Protein AF-A0A2G9NV08-F1 (afdb_monomer_lite)

Structure (mmCIF, N/CA/C/O backbone):
data_AF-A0A2G9NV08-F1
#
_entry.id   AF-A0A2G9NV08-F1
#
loop_
_atom_site.group_PDB
_atom_site.id
_atom_site.type_symbol
_atom_site.label_atom_id
_atom_site.label_alt_id
_atom_site.label_comp_id
_atom_site.label_asym_id
_atom_site.label_entity_id
_atom_site.label_seq_id
_atom_site.pdbx_PDB_ins_code
_atom_site.Cartn_x
_atom_site.Cartn_y
_atom_site.Cartn_z
_atom_site.occupancy
_atom_site.B_iso_or_equiv
_atom_site.auth_seq_id
_atom_site.auth_comp_id
_atom_site.auth_asym_id
_atom_site.auth_atom_id
_atom_site.pdbx_PDB_model_num
ATOM 1 N N . MET A 1 1 ? 30.154 33.995 -3.375 1.00 35.69 1 MET A N 1
ATOM 2 C CA . MET A 1 1 ? 28.828 33.356 -3.516 1.00 35.69 1 MET A CA 1
ATOM 3 C C . MET A 1 1 ? 28.816 32.625 -4.843 1.00 35.69 1 MET A C 1
ATOM 5 O O . MET A 1 1 ? 28.396 33.180 -5.850 1.00 35.69 1 MET A O 1
ATOM 9 N N . GLU A 1 2 ? 29.372 31.419 -4.863 1.00 29.20 2 GLU A N 1
ATOM 10 C CA . GLU A 1 2 ? 29.243 30.524 -6.011 1.00 29.20 2 GLU A CA 1
ATOM 11 C C . GLU A 1 2 ? 27.884 29.837 -5.900 1.00 29.20 2 GLU A C 1
ATOM 13 O O . GLU A 1 2 ? 27.592 29.186 -4.898 1.00 29.20 2 GLU A O 1
ATOM 18 N N . ARG A 1 3 ? 27.022 30.044 -6.899 1.00 29.00 3 ARG A N 1
ATOM 19 C CA . ARG A 1 3 ? 25.802 29.252 -7.046 1.00 29.00 3 ARG A CA 1
ATOM 20 C C . ARG A 1 3 ? 26.242 27.814 -7.306 1.00 29.00 3 ARG A C 1
ATOM 22 O O . ARG A 1 3 ? 26.931 27.569 -8.298 1.00 29.00 3 ARG A O 1
ATOM 29 N N . CYS A 1 4 ? 25.866 26.893 -6.417 1.00 27.58 4 CYS A N 1
ATOM 30 C CA . CYS A 1 4 ? 25.901 25.467 -6.715 1.00 27.58 4 CYS A CA 1
ATOM 31 C C . CYS A 1 4 ? 25.211 25.267 -8.065 1.00 27.58 4 CYS A C 1
ATOM 33 O O . CYS A 1 4 ? 24.050 25.636 -8.232 1.00 27.58 4 CYS A O 1
ATOM 35 N N . LYS A 1 5 ? 25.950 24.744 -9.045 1.00 30.22 5 LYS A N 1
ATOM 36 C CA . LYS A 1 5 ? 25.352 24.165 -10.241 1.00 30.22 5 LYS A CA 1
ATOM 37 C C . LYS A 1 5 ? 24.553 22.962 -9.754 1.00 30.22 5 LYS A C 1
ATOM 39 O O . LYS A 1 5 ? 25.150 21.938 -9.439 1.00 30.22 5 LYS A O 1
ATOM 44 N N . GLU A 1 6 ? 23.243 23.114 -9.618 1.00 33.88 6 GLU A N 1
ATOM 45 C CA . GLU A 1 6 ? 22.344 21.976 -9.463 1.00 33.88 6 GLU A CA 1
ATOM 46 C C . GLU A 1 6 ? 22.505 21.127 -10.724 1.00 33.88 6 GLU A C 1
ATOM 48 O O . GLU A 1 6 ? 22.122 21.524 -11.825 1.00 33.88 6 GLU A O 1
ATOM 53 N N . SER A 1 7 ? 23.207 20.003 -10.590 1.00 33.31 7 SER A N 1
ATOM 54 C CA . SER A 1 7 ? 23.247 18.989 -11.630 1.00 33.31 7 SER A CA 1
ATOM 55 C C . SER A 1 7 ? 21.819 18.509 -11.838 1.00 33.31 7 SER A C 1
ATOM 57 O O . SER A 1 7 ? 21.181 18.077 -10.876 1.00 33.31 7 SER A O 1
ATOM 59 N N . ILE A 1 8 ? 21.334 18.584 -13.078 1.00 39.91 8 ILE A N 1
ATOM 60 C CA . ILE A 1 8 ? 20.095 17.920 -13.484 1.00 39.91 8 ILE A CA 1
ATOM 61 C C . ILE A 1 8 ? 20.207 16.462 -13.008 1.00 39.91 8 ILE A C 1
ATOM 63 O O . ILE A 1 8 ? 21.230 15.834 -13.297 1.00 39.91 8 ILE A O 1
ATOM 67 N N . PRO A 1 9 ? 19.233 15.943 -12.247 1.00 48.84 9 PRO A N 1
ATOM 68 C CA . PRO A 1 9 ? 19.287 14.579 -11.741 1.00 48.84 9 PRO A CA 1
ATOM 69 C C . PRO A 1 9 ? 19.444 13.606 -12.910 1.00 48.84 9 PRO A C 1
ATOM 71 O O . PRO A 1 9 ? 18.709 13.704 -13.896 1.00 48.84 9 PRO A O 1
ATOM 74 N N . GLU A 1 10 ? 20.403 12.683 -12.818 1.00 57.47 10 GLU A N 1
ATOM 75 C CA . GLU A 1 10 ? 20.498 11.574 -13.768 1.00 57.47 10 GLU A CA 1
ATOM 76 C C . GLU A 1 10 ? 19.166 10.807 -13.729 1.00 57.47 10 GLU A C 1
ATOM 78 O O . GLU A 1 10 ? 18.674 10.454 -12.656 1.00 57.47 10 GLU A O 1
ATOM 83 N N . GLY A 1 11 ? 18.532 10.638 -14.894 1.00 62.81 11 GLY A N 1
ATOM 84 C CA . GLY A 1 11 ? 17.232 9.978 -15.007 1.00 62.81 11 GLY A CA 1
ATOM 85 C C . GLY A 1 11 ? 17.242 8.551 -14.451 1.00 62.81 11 GLY A C 1
ATOM 86 O O . GLY A 1 11 ? 18.287 7.922 -14.279 1.00 62.81 11 GLY A O 1
ATOM 87 N N . MET A 1 12 ? 16.058 8.007 -14.192 1.00 75.06 12 MET A N 1
ATOM 88 C CA . MET A 1 12 ? 15.924 6.643 -13.691 1.00 75.06 12 MET A CA 1
ATOM 89 C C . MET A 1 12 ? 16.137 5.644 -14.833 1.00 75.06 12 MET A C 1
ATOM 91 O O . MET A 1 12 ? 15.548 5.796 -15.897 1.00 75.06 12 MET A O 1
ATOM 95 N N . THR A 1 13 ? 16.939 4.599 -14.623 1.00 76.88 13 THR A N 1
ATOM 96 C CA . THR A 1 13 ? 17.089 3.504 -15.598 1.00 76.88 13 THR A CA 1
ATOM 97 C C . THR A 1 13 ? 16.492 2.215 -15.045 1.00 76.88 13 THR A C 1
ATOM 99 O O . THR A 1 13 ? 16.804 1.821 -13.922 1.00 76.88 13 THR A O 1
ATOM 102 N N . MET A 1 14 ? 15.650 1.553 -15.836 1.00 81.38 14 MET A N 1
ATOM 103 C CA . MET A 1 14 ? 15.031 0.264 -15.526 1.00 81.38 14 MET A CA 1
ATOM 104 C C . MET A 1 14 ? 15.254 -0.713 -16.677 1.00 81.38 14 MET A C 1
ATOM 106 O O . MET A 1 14 ? 15.243 -0.319 -17.839 1.00 81.38 14 MET A O 1
ATOM 110 N N . SER A 1 15 ? 15.434 -1.998 -16.380 1.00 84.44 15 SER A N 1
ATOM 111 C CA . SER A 1 15 ? 15.380 -3.024 -17.427 1.00 84.44 15 SER A CA 1
ATOM 112 C C . SER A 1 15 ? 13.930 -3.353 -17.792 1.00 84.44 15 SER A C 1
ATOM 114 O O . SER A 1 15 ? 13.024 -3.208 -16.971 1.00 84.44 15 SER A O 1
ATOM 116 N N . GLU A 1 16 ? 13.698 -3.851 -19.004 1.00 85.75 16 GLU A N 1
ATOM 117 C CA . GLU A 1 16 ? 12.401 -4.403 -19.424 1.00 85.75 16 GLU A CA 1
ATOM 118 C C . GLU A 1 16 ? 11.879 -5.465 -18.444 1.00 85.75 16 GLU A C 1
ATOM 120 O O . GLU A 1 16 ? 10.702 -5.492 -18.094 1.00 85.75 16 GLU A O 1
ATOM 125 N N . GLU A 1 17 ? 12.778 -6.287 -17.907 1.00 86.00 17 GLU A N 1
ATOM 126 C CA . GLU A 1 17 ? 12.434 -7.295 -16.909 1.00 86.00 17 GLU A CA 1
ATOM 127 C C . GLU A 1 17 ? 12.062 -6.681 -15.543 1.00 86.00 17 GLU A C 1
ATOM 129 O O . GLU A 1 17 ? 11.312 -7.298 -14.782 1.00 86.00 17 GLU A O 1
ATOM 134 N N . ASP A 1 18 ? 12.553 -5.477 -15.211 1.00 83.81 18 ASP A N 1
ATOM 135 C CA . ASP A 1 18 ? 12.091 -4.733 -14.034 1.00 83.81 18 ASP A CA 1
ATOM 136 C C . ASP A 1 18 ? 10.652 -4.261 -14.233 1.00 83.81 18 ASP A C 1
ATOM 138 O O . ASP A 1 18 ? 9.817 -4.553 -13.373 1.00 83.81 18 ASP A O 1
ATOM 142 N N . ILE A 1 19 ? 10.357 -3.618 -15.370 1.00 86.19 19 ILE A N 1
ATOM 143 C CA . ILE A 1 19 ? 9.008 -3.151 -15.734 1.00 86.19 19 ILE A CA 1
ATOM 144 C C . ILE A 1 19 ? 8.016 -4.311 -15.657 1.00 86.19 19 ILE A C 1
ATOM 146 O O . ILE A 1 19 ? 7.084 -4.259 -14.856 1.00 86.19 19 ILE A O 1
ATOM 150 N N . HIS A 1 20 ? 8.302 -5.414 -16.350 1.00 88.19 20 HIS A N 1
ATOM 151 C CA . HIS A 1 20 ? 7.443 -6.595 -16.349 1.00 88.19 20 HIS A CA 1
ATOM 152 C C . HIS A 1 20 ? 7.205 -7.169 -14.941 1.00 88.19 20 HIS A C 1
ATOM 154 O O . HIS A 1 20 ? 6.097 -7.581 -14.576 1.00 88.19 20 HIS A O 1
ATOM 160 N N . SER A 1 21 ? 8.241 -7.185 -14.094 1.00 88.25 21 SER A N 1
ATOM 161 C CA . SER A 1 21 ? 8.103 -7.667 -12.717 1.00 88.25 21 SER A CA 1
ATOM 162 C C . SER A 1 21 ? 7.209 -6.764 -11.856 1.00 88.25 21 SER A C 1
ATOM 164 O O . SER A 1 21 ? 6.456 -7.277 -11.022 1.00 88.25 21 SER A O 1
ATOM 166 N N . TYR A 1 22 ? 7.250 -5.446 -12.082 1.00 88.50 22 TYR A N 1
ATOM 167 C CA . TYR A 1 22 ? 6.376 -4.473 -11.432 1.00 88.50 22 TYR A CA 1
ATOM 168 C C . TYR A 1 22 ? 4.938 -4.579 -11.933 1.00 88.50 22 TYR A C 1
ATOM 170 O O . TYR A 1 22 ? 4.033 -4.632 -11.100 1.00 88.50 22 TYR A O 1
ATOM 178 N N . SER A 1 23 ? 4.725 -4.700 -13.245 1.00 89.50 23 SER A N 1
ATOM 179 C CA . SER A 1 23 ? 3.408 -4.926 -13.851 1.00 89.50 23 SER A CA 1
ATOM 180 C C . SER A 1 23 ? 2.738 -6.152 -13.249 1.00 89.50 23 SER A C 1
ATOM 182 O O . SER A 1 23 ? 1.648 -6.073 -12.679 1.00 89.50 23 SER A O 1
ATOM 184 N N . SER A 1 24 ? 3.455 -7.281 -13.227 1.00 90.38 24 SER A N 1
ATOM 185 C CA . SER A 1 24 ? 2.964 -8.519 -12.622 1.00 90.38 24 SER A CA 1
ATOM 186 C C . SER A 1 24 ? 2.617 -8.356 -11.136 1.00 90.38 24 SER A C 1
ATOM 188 O O . SER A 1 24 ? 1.638 -8.936 -10.664 1.00 90.38 24 SER A O 1
ATOM 190 N N . ALA A 1 25 ? 3.405 -7.594 -10.369 1.00 90.69 25 ALA A N 1
ATOM 191 C CA . ALA A 1 25 ? 3.135 -7.340 -8.954 1.00 90.69 25 ALA A CA 1
ATOM 192 C C . ALA A 1 25 ? 1.922 -6.415 -8.741 1.00 90.69 25 ALA A C 1
ATOM 194 O O . ALA A 1 25 ? 1.135 -6.648 -7.819 1.00 90.69 25 ALA A O 1
ATOM 195 N N . CYS A 1 26 ? 1.733 -5.411 -9.600 1.00 91.69 26 CYS A N 1
ATOM 196 C CA . CYS A 1 26 ? 0.581 -4.510 -9.562 1.00 91.69 26 CYS A CA 1
ATOM 197 C C . CYS A 1 26 ? -0.714 -5.255 -9.904 1.00 91.69 26 CYS A C 1
ATOM 199 O O . CYS A 1 26 ? -1.653 -5.220 -9.112 1.00 91.69 26 CYS A O 1
ATOM 201 N N . VAL A 1 27 ? -0.732 -6.051 -10.978 1.00 90.81 27 VAL A N 1
ATOM 202 C CA . VAL A 1 27 ? -1.880 -6.913 -11.322 1.00 90.81 27 VAL A CA 1
ATOM 203 C C . VAL A 1 27 ? -2.183 -7.899 -10.190 1.00 90.81 27 VAL A C 1
ATOM 205 O O . VAL A 1 27 ? -3.327 -8.052 -9.771 1.00 90.81 27 VAL A O 1
ATOM 208 N N . LYS A 1 28 ? -1.156 -8.516 -9.588 1.00 91.19 28 LYS A N 1
ATOM 209 C CA . LYS A 1 28 ? -1.358 -9.401 -8.427 1.00 91.19 28 LYS A CA 1
ATOM 210 C C . LYS A 1 28 ? -1.951 -8.700 -7.208 1.00 91.19 28 LYS A C 1
ATOM 212 O O . LYS A 1 28 ? -2.626 -9.342 -6.402 1.00 91.19 28 LYS A O 1
ATOM 217 N N . SER A 1 29 ? -1.700 -7.404 -7.068 1.00 93.94 29 SER A N 1
ATOM 218 C CA . SER A 1 29 ? -2.265 -6.585 -5.999 1.00 93.94 29 SER A CA 1
ATOM 219 C C . SER A 1 29 ? -3.767 -6.368 -6.186 1.00 93.94 29 SER A C 1
ATOM 221 O O . SER A 1 29 ? -4.480 -6.333 -5.186 1.00 93.94 29 SER A O 1
ATOM 223 N N . LEU A 1 30 ? -4.268 -6.351 -7.427 1.00 93.75 30 LEU A N 1
ATOM 224 C CA . LEU A 1 30 ? -5.707 -6.309 -7.711 1.00 93.75 30 LEU A CA 1
ATOM 225 C C . LEU A 1 30 ? -6.430 -7.539 -7.175 1.00 93.75 30 LEU A C 1
ATOM 227 O O . LEU A 1 30 ? -7.436 -7.388 -6.495 1.00 93.75 30 LEU A O 1
ATOM 231 N N . PHE A 1 31 ? -5.879 -8.745 -7.355 1.00 93.19 31 PHE A N 1
ATOM 232 C CA . PHE A 1 31 ? -6.473 -9.949 -6.753 1.00 93.19 31 PHE A CA 1
ATOM 233 C C . PHE A 1 31 ? -6.534 -9.867 -5.225 1.00 93.19 31 PHE A C 1
ATOM 235 O O . PHE A 1 31 ? -7.428 -10.436 -4.603 1.00 93.19 31 PHE A O 1
ATOM 242 N N . VAL A 1 32 ? -5.572 -9.186 -4.592 1.00 94.00 32 VAL A N 1
ATOM 243 C CA . VAL A 1 32 ? -5.609 -8.959 -3.143 1.00 94.00 32 VAL A CA 1
ATOM 244 C C . VAL A 1 32 ? -6.695 -7.953 -2.787 1.00 94.00 32 VAL A C 1
ATOM 246 O O . VAL A 1 32 ? -7.412 -8.198 -1.825 1.00 94.00 32 VAL A O 1
ATOM 249 N N . ILE A 1 33 ? -6.834 -6.860 -3.539 1.00 95.12 33 ILE A N 1
ATOM 250 C CA . ILE A 1 33 ? -7.883 -5.853 -3.326 1.00 95.12 33 ILE A CA 1
ATOM 251 C C . ILE A 1 33 ? -9.266 -6.471 -3.511 1.00 95.12 33 ILE A C 1
ATOM 253 O O . ILE A 1 33 ? -10.090 -6.334 -2.617 1.00 95.12 33 ILE A O 1
ATOM 257 N N . ASP A 1 34 ? -9.490 -7.226 -4.582 1.00 94.88 34 ASP A N 1
ATOM 258 C CA . ASP A 1 34 ? -10.754 -7.919 -4.837 1.00 94.88 34 ASP A CA 1
ATOM 259 C C . ASP A 1 34 ? -11.077 -8.949 -3.741 1.00 94.88 34 ASP A C 1
ATOM 261 O O . ASP A 1 34 ? -12.181 -9.007 -3.202 1.00 94.88 34 ASP A O 1
ATOM 265 N N . LYS A 1 35 ? -10.081 -9.727 -3.309 1.00 93.31 35 LYS A N 1
ATOM 266 C CA . LYS A 1 35 ? -10.265 -10.705 -2.230 1.00 93.31 35 LYS A CA 1
ATOM 267 C C . LYS A 1 35 ? -10.526 -10.051 -0.875 1.00 93.31 35 LYS A C 1
ATOM 269 O O . LYS A 1 35 ? -11.290 -10.572 -0.061 1.00 93.31 35 LYS A O 1
ATOM 274 N N . GLU A 1 36 ? -9.767 -9.010 -0.557 1.00 93.12 36 GLU A N 1
ATOM 275 C CA . GLU A 1 36 ? -9.775 -8.408 0.768 1.00 93.12 36 GLU A CA 1
ATOM 276 C C . GLU A 1 36 ? -10.855 -7.341 0.896 1.00 93.12 36 GLU A C 1
ATOM 278 O O . GLU A 1 36 ? -11.337 -7.172 2.003 1.00 93.12 36 GLU A O 1
ATOM 283 N N . GLN A 1 37 ? -11.280 -6.681 -0.182 1.00 92.88 37 GLN A N 1
ATOM 284 C CA . GLN A 1 37 ? -12.263 -5.590 -0.186 1.00 92.88 37 GLN A CA 1
ATOM 285 C C . GLN A 1 37 ? -11.904 -4.502 0.850 1.00 92.88 37 GLN A C 1
ATOM 287 O O . GLN A 1 37 ? -12.590 -4.359 1.870 1.00 92.88 37 GLN A O 1
ATOM 292 N N . PRO A 1 38 ? -10.745 -3.826 0.714 1.00 92.12 38 PRO A N 1
ATOM 293 C CA . PRO A 1 38 ? -10.359 -2.754 1.626 1.00 92.12 38 PRO A CA 1
ATOM 294 C C . PRO A 1 38 ? -11.248 -1.519 1.439 1.00 92.12 38 PRO A C 1
ATOM 296 O O . PRO A 1 38 ? -11.671 -1.210 0.335 1.00 92.12 38 PRO A O 1
ATOM 299 N N . GLU A 1 39 ? -11.500 -0.789 2.524 1.00 88.06 39 GLU A N 1
ATOM 300 C CA . GLU A 1 39 ? -12.326 0.428 2.511 1.00 88.06 39 GLU A CA 1
ATOM 301 C C . GLU A 1 39 ? -11.493 1.703 2.350 1.00 88.06 39 GLU A C 1
ATOM 303 O O . GLU A 1 39 ? -12.041 2.782 2.125 1.00 88.06 39 GLU A O 1
ATOM 308 N N . SER A 1 40 ? -10.188 1.598 2.595 1.00 86.50 40 SER A N 1
ATOM 309 C CA . SER A 1 40 ? -9.234 2.698 2.542 1.00 86.50 40 SER A CA 1
ATOM 310 C C . SER A 1 40 ? -7.860 2.168 2.147 1.00 86.50 40 SER A C 1
ATOM 312 O O . SER A 1 40 ? -7.472 1.062 2.541 1.00 86.50 40 SER A O 1
ATOM 314 N N . MET A 1 41 ? -7.086 2.994 1.451 1.00 88.00 41 MET A N 1
ATOM 315 C CA . MET A 1 41 ? -5.673 2.745 1.183 1.00 88.00 41 MET A CA 1
ATOM 316 C C . MET A 1 41 ? -4.783 3.741 1.924 1.00 88.00 41 MET A C 1
ATOM 318 O O . MET A 1 41 ? -5.141 4.899 2.123 1.00 88.00 41 MET A O 1
ATOM 322 N N . VAL A 1 42 ? -3.605 3.289 2.342 1.00 84.25 42 VAL A N 1
ATOM 323 C CA . VAL A 1 42 ? -2.558 4.117 2.938 1.00 84.25 42 VAL A CA 1
ATOM 324 C C . VAL A 1 42 ? -1.307 3.993 2.082 1.00 84.25 42 VAL A C 1
ATOM 326 O O . VAL A 1 42 ? -0.807 2.898 1.831 1.00 84.25 42 VAL A O 1
ATOM 329 N N . CYS A 1 43 ? -0.783 5.131 1.646 1.00 81.69 43 CYS A N 1
ATOM 330 C CA . CYS A 1 43 ? 0.445 5.221 0.877 1.00 81.69 43 CYS A CA 1
ATOM 331 C C . CYS A 1 43 ? 1.567 5.750 1.766 1.00 81.69 43 CYS A C 1
ATOM 333 O O . CYS A 1 43 ? 1.567 6.917 2.153 1.00 81.69 43 CYS A O 1
ATOM 335 N N . LEU A 1 44 ? 2.563 4.917 2.055 1.00 76.94 44 LEU A N 1
ATOM 336 C CA . LEU A 1 44 ? 3.789 5.374 2.706 1.00 76.94 44 LEU A CA 1
ATOM 337 C C . LEU A 1 44 ? 4.683 6.042 1.647 1.00 76.94 44 LEU A C 1
ATOM 339 O O . LEU A 1 44 ? 5.168 5.364 0.739 1.00 76.94 44 LEU A O 1
ATOM 343 N N . LEU A 1 45 ? 4.887 7.359 1.749 1.00 70.94 45 LEU A N 1
ATOM 344 C CA . LEU A 1 45 ? 5.581 8.201 0.761 1.00 70.94 45 LEU A CA 1
ATOM 345 C C . LEU A 1 45 ? 7.113 7.993 0.753 1.00 70.94 45 LEU A C 1
ATOM 347 O O . LEU A 1 45 ? 7.889 8.883 1.097 1.00 70.94 45 LEU A O 1
ATOM 351 N N . ARG A 1 46 ? 7.533 6.792 0.342 1.00 70.25 46 ARG A N 1
ATOM 352 C CA . ARG A 1 46 ? 8.872 6.441 -0.181 1.00 70.25 46 ARG A CA 1
ATOM 353 C C . ARG A 1 46 ? 8.678 5.831 -1.567 1.00 70.25 46 ARG A C 1
ATOM 355 O O . ARG A 1 46 ? 7.712 6.142 -2.256 1.00 70.25 46 ARG A O 1
ATOM 362 N N . GLY A 1 47 ? 9.463 4.815 -1.912 1.00 68.19 47 GLY A N 1
ATOM 363 C CA . GLY A 1 47 ? 9.200 3.971 -3.076 1.00 68.19 47 GLY A CA 1
ATOM 364 C C . GLY A 1 47 ? 7.818 3.290 -3.104 1.00 68.19 47 GLY A C 1
ATOM 365 O O . GLY A 1 47 ? 7.543 2.584 -4.068 1.00 68.19 47 GLY A O 1
ATOM 366 N N . GLY A 1 48 ? 6.974 3.407 -2.069 1.00 76.81 48 GLY A N 1
ATOM 367 C CA . GLY A 1 48 ? 5.595 2.905 -2.077 1.00 76.81 48 GLY A CA 1
ATOM 368 C C . GLY A 1 48 ? 4.643 3.748 -2.930 1.00 76.81 48 GLY A C 1
ATOM 369 O O . GLY A 1 48 ? 3.603 3.240 -3.344 1.00 76.81 48 GLY A O 1
ATOM 370 N N . TYR A 1 49 ? 5.000 5.001 -3.237 1.00 79.31 49 TYR A N 1
ATOM 371 C CA . TYR A 1 49 ? 4.132 5.909 -3.989 1.00 79.31 49 TYR A CA 1
ATOM 372 C C . TYR A 1 49 ? 3.879 5.462 -5.439 1.00 79.31 49 TYR A C 1
ATOM 374 O O . TYR A 1 49 ? 2.709 5.260 -5.765 1.00 79.31 49 TYR A O 1
ATOM 382 N N . PRO A 1 50 ? 4.901 5.189 -6.284 1.00 80.00 50 PRO A N 1
ATOM 383 C CA . PRO A 1 50 ? 4.655 4.753 -7.660 1.00 80.00 50 PRO A CA 1
ATOM 384 C C . PRO A 1 50 ? 3.720 3.535 -7.779 1.00 80.00 50 PRO A C 1
ATOM 386 O O . PRO A 1 50 ? 2.709 3.639 -8.469 1.00 80.00 50 PRO A O 1
ATOM 389 N N . PRO A 1 51 ? 3.939 2.404 -7.074 1.00 85.81 51 PRO A N 1
ATOM 390 C CA . PRO A 1 51 ? 3.024 1.269 -7.183 1.00 85.81 51 PRO A CA 1
ATOM 391 C C . PRO A 1 51 ? 1.658 1.523 -6.532 1.00 85.81 51 PRO A C 1
ATOM 393 O O . PRO A 1 51 ? 0.690 0.877 -6.920 1.00 85.81 51 PRO A O 1
ATOM 396 N N . THR A 1 52 ? 1.546 2.452 -5.575 1.00 87.56 52 THR A N 1
ATOM 397 C CA . THR A 1 52 ? 0.239 2.860 -5.033 1.00 87.56 52 THR A CA 1
ATOM 398 C C . THR A 1 52 ? -0.602 3.540 -6.106 1.00 87.56 52 THR A C 1
ATOM 400 O O . THR A 1 52 ? -1.746 3.142 -6.293 1.00 87.56 52 THR A O 1
ATOM 403 N N . VAL A 1 53 ? -0.030 4.493 -6.849 1.00 84.31 53 VAL A N 1
ATOM 404 C CA . VAL A 1 53 ? -0.723 5.179 -7.956 1.00 84.31 53 VAL A CA 1
ATOM 405 C C . VAL A 1 53 ? -1.189 4.177 -9.011 1.00 84.31 53 VAL A C 1
ATOM 407 O O . VAL A 1 53 ? -2.343 4.221 -9.440 1.00 84.31 53 VAL A O 1
ATOM 410 N N . VAL A 1 54 ? -0.317 3.235 -9.383 1.00 87.75 54 VAL A N 1
ATOM 411 C CA . VAL A 1 54 ? -0.650 2.186 -10.355 1.00 87.75 54 VAL A CA 1
ATOM 412 C C . VAL A 1 54 ? -1.811 1.329 -9.881 1.00 87.75 54 VAL A C 1
ATOM 414 O O . VAL A 1 54 ? -2.802 1.176 -10.588 1.00 87.75 54 VAL A O 1
ATOM 417 N N . VAL A 1 55 ? -1.700 0.767 -8.680 1.00 91.25 55 VAL A N 1
ATOM 418 C CA . VAL A 1 55 ? -2.698 -0.176 -8.179 1.00 91.25 55 VAL A CA 1
ATOM 419 C C . VAL A 1 55 ? -4.032 0.507 -7.887 1.00 91.25 55 VAL A C 1
ATOM 421 O O . VAL A 1 55 ? -5.065 -0.086 -8.173 1.00 91.25 55 VAL A O 1
ATOM 424 N N . ASP A 1 56 ? -4.033 1.738 -7.373 1.00 91.00 56 ASP A N 1
ATOM 425 C CA . ASP A 1 56 ? -5.260 2.516 -7.167 1.00 91.00 56 ASP A CA 1
ATOM 426 C C . ASP A 1 56 ? -5.966 2.833 -8.496 1.00 91.00 56 ASP A C 1
ATOM 428 O O . ASP A 1 56 ? -7.182 2.687 -8.606 1.00 91.00 56 ASP A O 1
ATOM 432 N N . THR A 1 57 ? -5.204 3.189 -9.536 1.00 88.00 57 THR A N 1
ATOM 433 C CA . THR A 1 57 ? -5.758 3.424 -10.880 1.00 88.00 57 THR A CA 1
ATOM 434 C C . THR A 1 57 ? -6.361 2.148 -11.459 1.00 88.00 57 THR A C 1
ATOM 436 O O . THR A 1 57 ? -7.507 2.144 -11.900 1.00 88.00 57 THR A O 1
ATOM 439 N N . LEU A 1 58 ? -5.615 1.043 -11.401 1.00 89.62 58 LEU A N 1
ATOM 440 C CA . LEU A 1 58 ? -6.078 -0.251 -11.887 1.00 89.62 58 LEU A CA 1
ATOM 441 C C . LEU A 1 58 ? -7.293 -0.774 -11.097 1.00 89.62 58 LEU A C 1
ATOM 443 O O . LEU A 1 58 ? -8.187 -1.381 -11.678 1.00 89.62 58 LEU A O 1
ATOM 447 N N . ALA A 1 59 ? -7.360 -0.544 -9.783 1.00 91.75 59 ALA A N 1
ATOM 448 C CA . ALA A 1 59 ? -8.510 -0.936 -8.970 1.00 91.75 59 ALA A CA 1
ATOM 449 C C . ALA A 1 59 ? -9.776 -0.165 -9.371 1.00 91.75 59 ALA A C 1
ATOM 451 O O . ALA A 1 59 ? -10.844 -0.768 -9.483 1.00 91.75 59 ALA A O 1
ATOM 452 N N . ARG A 1 60 ? -9.652 1.135 -9.665 1.00 90.94 60 ARG A N 1
ATOM 453 C CA . ARG A 1 60 ? -10.762 1.941 -10.188 1.00 90.94 60 ARG A CA 1
ATOM 454 C C . ARG A 1 60 ? -11.213 1.469 -11.567 1.00 90.94 60 ARG A C 1
ATOM 456 O O . ARG A 1 60 ? -12.408 1.339 -11.797 1.00 90.94 60 ARG A O 1
ATOM 463 N N . GLU A 1 61 ? -10.274 1.188 -12.466 1.00 90.06 61 GLU A N 1
ATOM 464 C CA . GLU A 1 61 ? -10.586 0.796 -13.846 1.00 90.06 61 GLU A CA 1
ATOM 465 C C . GLU A 1 61 ? -11.187 -0.614 -13.950 1.00 90.06 61 GLU A C 1
ATOM 467 O O . GLU A 1 61 ? -12.154 -0.817 -14.682 1.00 90.06 61 GLU A O 1
ATOM 472 N N . PHE A 1 62 ? -10.638 -1.586 -13.215 1.00 91.00 62 PHE A N 1
ATOM 473 C CA . PHE A 1 62 ? -10.969 -3.004 -13.404 1.00 91.00 62 PHE A CA 1
ATOM 474 C C . PHE A 1 62 ? -11.850 -3.608 -12.309 1.00 91.00 62 PHE A C 1
ATOM 476 O O . PHE A 1 62 ? -12.476 -4.639 -12.553 1.00 91.00 62 PHE A O 1
ATOM 483 N N . LEU A 1 63 ? -11.901 -3.010 -11.114 1.00 92.81 63 LEU A N 1
ATOM 484 C CA . LEU A 1 63 ? -12.699 -3.518 -9.989 1.00 92.81 63 LEU A CA 1
ATOM 485 C C . LEU A 1 63 ? -13.844 -2.579 -9.584 1.00 92.81 63 LEU A C 1
ATOM 487 O O . LEU A 1 63 ? -14.631 -2.960 -8.723 1.00 92.81 63 LEU A O 1
ATOM 491 N N . ASP A 1 64 ? -13.940 -1.381 -10.174 1.00 92.19 64 ASP A N 1
ATOM 492 C CA . ASP A 1 64 ? -14.873 -0.319 -9.754 1.00 92.19 64 ASP A CA 1
ATOM 493 C C . ASP A 1 64 ? -14.721 0.034 -8.257 1.00 92.19 64 ASP A C 1
ATOM 495 O O . ASP A 1 64 ? -15.686 0.284 -7.535 1.00 92.19 64 ASP A O 1
ATOM 499 N N . VAL A 1 65 ? -13.475 0.013 -7.759 1.00 89.88 65 VAL A N 1
ATOM 500 C CA . VAL A 1 65 ? -13.138 0.321 -6.360 1.00 89.88 65 VAL A CA 1
ATOM 501 C C . VAL A 1 65 ? -12.307 1.597 -6.287 1.00 89.88 65 VAL A C 1
ATOM 503 O O . VAL A 1 65 ? -11.184 1.638 -6.784 1.00 89.88 65 VAL A O 1
ATOM 506 N N . ASP A 1 66 ? -12.823 2.613 -5.595 1.00 86.81 66 ASP A N 1
ATOM 507 C CA . ASP A 1 66 ? -12.100 3.852 -5.291 1.00 86.81 66 ASP A CA 1
ATOM 508 C C . ASP A 1 66 ? -11.571 3.851 -3.847 1.00 86.81 66 ASP A C 1
ATOM 510 O O . ASP A 1 66 ? -12.331 3.973 -2.880 1.00 86.81 66 ASP A O 1
ATOM 514 N N . LEU A 1 67 ? -10.253 3.694 -3.689 1.00 81.62 67 LEU A N 1
ATOM 515 C CA . LEU A 1 67 ? -9.616 3.529 -2.380 1.00 81.62 67 LEU A CA 1
ATOM 516 C C . LEU A 1 67 ? -9.158 4.838 -1.732 1.00 81.62 67 LEU A C 1
ATOM 518 O O . LEU A 1 67 ? -8.827 4.811 -0.540 1.00 81.62 67 LEU A O 1
ATOM 522 N N . ASN A 1 68 ? -9.131 5.945 -2.486 1.00 78.81 68 ASN A N 1
ATOM 523 C CA . ASN A 1 68 ? -8.725 7.283 -2.039 1.00 78.81 68 ASN A CA 1
ATOM 524 C C . ASN A 1 68 ? -7.503 7.262 -1.091 1.00 78.81 68 ASN A C 1
ATOM 526 O O . ASN A 1 68 ? -7.648 7.457 0.123 1.00 78.81 68 ASN A O 1
ATOM 530 N N . PRO A 1 69 ? -6.288 6.990 -1.608 1.00 80.06 69 PRO A N 1
ATOM 531 C CA . PRO A 1 69 ? -5.126 6.711 -0.776 1.00 80.06 69 PRO A CA 1
ATOM 532 C C . PRO A 1 69 ? -4.751 7.886 0.133 1.00 80.06 69 PRO A C 1
ATOM 534 O O . PRO A 1 69 ? -4.468 8.998 -0.313 1.00 80.06 69 PRO A O 1
ATOM 537 N N . MET A 1 70 ? -4.656 7.609 1.433 1.00 77.56 70 MET A N 1
ATOM 538 C CA . MET A 1 70 ? -4.113 8.544 2.409 1.00 77.56 70 MET A CA 1
ATOM 539 C C . MET A 1 70 ? -2.588 8.530 2.345 1.00 77.56 70 MET A C 1
ATOM 541 O O . MET A 1 70 ? -1.945 7.518 2.628 1.00 77.56 70 MET A O 1
ATOM 545 N N . LEU A 1 71 ? -2.006 9.668 1.983 1.00 76.44 71 LEU A N 1
ATOM 546 C CA . LEU A 1 71 ? -0.564 9.815 1.835 1.00 76.44 71 LEU A CA 1
ATOM 547 C C . LEU A 1 71 ? 0.094 10.091 3.194 1.00 76.44 71 LEU A C 1
ATOM 549 O O . LEU A 1 71 ? -0.273 11.038 3.886 1.00 76.44 71 LEU A O 1
ATOM 553 N N . ILE A 1 72 ? 1.079 9.274 3.569 1.00 71.00 72 ILE A N 1
ATOM 554 C CA . ILE A 1 72 ? 1.812 9.380 4.833 1.00 71.00 72 ILE A CA 1
ATOM 555 C C . ILE A 1 72 ? 3.289 9.667 4.538 1.00 71.00 72 ILE A C 1
ATOM 557 O O . ILE A 1 72 ? 3.983 8.784 4.023 1.00 71.00 72 ILE A O 1
ATOM 561 N N . PRO A 1 73 ? 3.808 10.860 4.880 1.00 66.44 73 PRO A N 1
ATOM 562 C CA . PRO A 1 73 ? 5.211 11.200 4.683 1.00 66.44 73 PRO A CA 1
ATOM 563 C C . PRO A 1 73 ? 6.104 10.356 5.588 1.00 66.44 73 PRO A C 1
ATOM 565 O O . PRO A 1 73 ? 5.863 10.194 6.786 1.00 66.44 73 PRO A O 1
ATOM 568 N N . THR A 1 74 ? 7.176 9.830 5.012 1.00 61.72 74 THR A N 1
ATOM 569 C CA . THR A 1 74 ? 8.090 8.915 5.707 1.00 61.72 74 THR A CA 1
ATOM 570 C C . THR A 1 74 ? 9.476 9.490 5.973 1.00 61.72 74 THR A C 1
ATOM 572 O O . THR A 1 74 ? 10.220 8.914 6.767 1.00 61.72 74 THR A O 1
ATOM 575 N N . SER A 1 75 ? 9.833 10.623 5.369 1.00 52.41 75 SER A N 1
ATOM 576 C CA . SER A 1 75 ? 11.060 11.379 5.668 1.00 52.41 75 SER A CA 1
ATOM 577 C C . SER A 1 75 ? 11.039 11.933 7.103 1.00 52.41 75 SER A C 1
ATOM 579 O O . SER A 1 75 ? 12.000 11.753 7.849 1.00 52.41 75 SER A O 1
ATOM 581 N N . ASP A 1 76 ? 9.895 12.468 7.546 1.00 47.97 76 ASP A N 1
ATOM 582 C CA . ASP A 1 76 ? 9.658 12.930 8.926 1.00 47.97 76 ASP A CA 1
ATOM 583 C C . ASP A 1 76 ? 9.025 11.880 9.845 1.00 47.97 76 ASP A C 1
ATOM 585 O O . ASP A 1 76 ? 8.829 12.126 11.041 1.00 47.97 76 ASP A O 1
ATOM 589 N N . PHE A 1 77 ? 8.754 10.674 9.333 1.00 49.81 77 PHE A N 1
ATOM 590 C CA . PHE A 1 77 ? 8.222 9.577 10.143 1.00 49.81 77 PHE A CA 1
ATOM 591 C C . PHE A 1 77 ? 9.116 9.302 11.350 1.00 49.81 77 PHE A C 1
ATOM 593 O O . PHE A 1 77 ? 8.614 9.072 12.436 1.00 49.81 77 PHE A O 1
ATOM 600 N N . LEU A 1 78 ? 10.439 9.436 11.254 1.00 52.50 78 LEU A N 1
ATOM 601 C CA . LEU A 1 78 ? 11.282 9.256 12.441 1.00 52.50 78 LEU A CA 1
ATOM 602 C C . LEU A 1 78 ? 11.049 10.316 13.534 1.00 52.50 78 LEU A C 1
ATOM 604 O O . LEU A 1 78 ? 11.187 9.984 14.710 1.00 52.50 78 LEU A O 1
ATOM 608 N N . LYS A 1 79 ? 10.663 11.548 13.176 1.00 56.28 79 LYS A N 1
ATOM 609 C CA . LYS A 1 79 ? 10.444 12.652 14.126 1.00 56.28 79 LYS A CA 1
ATOM 610 C C . LYS A 1 79 ? 9.026 12.658 14.702 1.00 56.28 79 LYS A C 1
ATOM 612 O O . LYS A 1 79 ? 8.874 12.823 15.906 1.00 56.28 79 LYS A O 1
ATOM 617 N N . ASN A 1 80 ? 8.007 12.410 13.871 1.00 62.44 80 ASN A N 1
ATOM 618 C CA . ASN A 1 80 ? 6.589 12.535 14.249 1.00 62.44 80 ASN A CA 1
ATOM 619 C C . ASN A 1 80 ? 5.764 11.239 14.076 1.00 62.44 80 ASN A C 1
ATOM 621 O O . ASN A 1 80 ? 4.534 11.292 14.135 1.00 62.44 80 ASN A O 1
ATOM 625 N N . LYS A 1 81 ? 6.406 10.065 13.902 1.00 67.25 81 LYS A N 1
ATOM 626 C CA . LYS A 1 81 ? 5.747 8.750 13.678 1.00 67.25 81 LYS A CA 1
ATOM 627 C C . LYS A 1 81 ? 4.538 8.511 14.565 1.00 67.25 81 LYS A C 1
ATOM 629 O O . LYS A 1 81 ? 3.473 8.173 14.063 1.00 67.25 81 LYS A O 1
ATOM 634 N N . HIS A 1 82 ? 4.709 8.685 15.873 1.00 69.38 82 HIS A N 1
ATOM 635 C CA . HIS A 1 82 ? 3.691 8.352 16.863 1.00 69.38 82 HIS A CA 1
ATOM 636 C C . HIS A 1 82 ? 2.413 9.159 16.632 1.00 69.38 82 HIS A C 1
ATOM 638 O O . HIS A 1 82 ? 1.317 8.634 16.778 1.00 69.38 82 HIS A O 1
ATOM 644 N N . GLN A 1 83 ? 2.544 10.430 16.247 1.00 70.38 83 GLN A N 1
ATOM 645 C CA . GLN A 1 83 ? 1.402 11.311 16.028 1.00 70.38 83 GLN A CA 1
ATOM 646 C C . GLN A 1 83 ? 0.706 10.998 14.703 1.00 70.38 83 GLN A C 1
ATOM 648 O O . GLN A 1 83 ? -0.505 10.806 14.699 1.00 70.38 83 GLN A O 1
ATOM 653 N N . LEU A 1 84 ? 1.465 10.877 13.607 1.00 70.44 84 LEU A N 1
ATOM 654 C CA . LEU A 1 84 ? 0.913 10.579 12.278 1.00 70.44 84 LEU A CA 1
ATOM 655 C C . LEU A 1 84 ? 0.176 9.239 12.258 1.00 70.44 84 LEU A C 1
ATOM 657 O O . LEU A 1 84 ? -0.963 9.158 11.802 1.00 70.44 84 LEU A O 1
ATOM 661 N N . VAL A 1 85 ? 0.803 8.197 12.806 1.00 76.94 85 VAL A N 1
ATOM 662 C CA . VAL A 1 85 ? 0.194 6.867 12.859 1.00 76.94 85 VAL A CA 1
ATOM 663 C C . VAL A 1 85 ? -1.023 6.864 13.779 1.00 76.94 85 VAL A C 1
ATOM 665 O O . VAL A 1 85 ? -2.033 6.271 13.429 1.00 76.94 85 VAL A O 1
ATOM 668 N N . ARG A 1 86 ? -0.990 7.589 14.904 1.00 78.12 86 ARG A N 1
ATOM 669 C CA . ARG A 1 86 ? -2.152 7.701 15.794 1.00 78.12 86 ARG A CA 1
ATOM 670 C C . ARG A 1 86 ? -3.335 8.409 15.138 1.00 78.12 86 ARG A C 1
ATOM 672 O O . ARG A 1 86 ? -4.455 7.963 15.344 1.00 78.12 86 ARG A O 1
ATOM 679 N N . VAL A 1 87 ? -3.111 9.482 14.374 1.00 77.25 87 VAL A N 1
ATOM 680 C CA . VAL A 1 87 ? -4.183 10.174 13.632 1.00 77.25 87 VAL A CA 1
ATOM 681 C C . VAL A 1 87 ? -4.806 9.238 12.601 1.00 77.25 87 VAL A C 1
ATOM 683 O O . VAL A 1 87 ? -6.028 9.116 12.553 1.00 77.25 87 VAL A O 1
ATOM 686 N N . LEU A 1 88 ? -3.977 8.522 11.837 1.00 79.44 88 LEU A N 1
ATOM 687 C CA . LEU A 1 88 ? -4.446 7.507 10.896 1.00 79.44 88 LEU A CA 1
ATOM 688 C C . LEU A 1 88 ? -5.277 6.431 11.609 1.00 79.44 88 LEU A C 1
ATOM 690 O O . LEU A 1 88 ? -6.380 6.107 11.171 1.00 79.44 88 LEU A O 1
ATOM 694 N N . THR A 1 89 ? -4.774 5.882 12.716 1.00 84.62 89 THR A N 1
ATOM 695 C CA . THR A 1 89 ? -5.493 4.843 13.454 1.00 84.62 89 THR A CA 1
ATOM 696 C C . THR A 1 89 ? -6.805 5.364 14.037 1.00 84.62 89 THR A C 1
ATOM 698 O O . THR A 1 89 ? -7.803 4.656 13.974 1.00 84.62 89 THR A O 1
ATOM 701 N N . ASP A 1 90 ? -6.839 6.600 14.541 1.00 85.00 90 ASP A N 1
ATOM 702 C CA . ASP A 1 90 ? -8.059 7.249 15.037 1.00 85.00 90 ASP A CA 1
ATOM 703 C C . ASP A 1 90 ? -9.127 7.352 13.945 1.00 85.00 90 ASP A C 1
ATOM 705 O O . ASP A 1 90 ? -10.268 6.950 14.149 1.00 85.00 90 ASP A O 1
ATOM 709 N N . GLN A 1 91 ? -8.744 7.813 12.753 1.00 82.25 91 GLN A N 1
ATOM 710 C CA . GLN A 1 91 ? -9.652 7.915 11.609 1.00 82.25 91 GLN A CA 1
ATOM 711 C C . GLN A 1 91 ? -10.190 6.547 11.173 1.00 82.25 91 GLN A C 1
ATOM 713 O O . GLN A 1 91 ? -11.379 6.417 10.880 1.00 82.25 91 GLN A O 1
ATOM 718 N N . LEU A 1 92 ? -9.342 5.516 11.162 1.00 84.38 92 LEU A N 1
ATOM 719 C CA . LEU A 1 92 ? -9.753 4.158 10.804 1.00 84.38 92 LEU A CA 1
ATOM 720 C C . LEU A 1 92 ? -10.661 3.523 11.862 1.00 84.38 92 LEU A C 1
ATOM 722 O O . LEU A 1 92 ? -11.637 2.872 11.498 1.00 84.38 92 LEU A O 1
ATOM 726 N N . VAL A 1 93 ? -10.376 3.725 13.153 1.00 87.00 93 VAL A N 1
ATOM 727 C CA . VAL A 1 93 ? -11.240 3.260 14.249 1.00 87.00 93 VAL A CA 1
ATOM 728 C C . VAL A 1 93 ? -12.600 3.945 14.181 1.00 87.00 93 VAL A C 1
ATOM 730 O O . VAL A 1 93 ? -13.602 3.242 14.222 1.00 87.00 93 VAL A O 1
ATOM 733 N N . ARG A 1 94 ? -12.648 5.270 13.985 1.00 85.06 94 ARG A N 1
ATOM 734 C CA . ARG A 1 94 ? -13.904 6.019 13.792 1.00 85.06 94 ARG A CA 1
ATOM 735 C C . ARG A 1 94 ? -14.718 5.478 12.622 1.00 85.06 94 ARG A C 1
ATOM 737 O O . ARG A 1 94 ? -15.911 5.234 12.754 1.00 85.06 94 ARG A O 1
ATOM 744 N N . LYS A 1 95 ? -14.078 5.288 11.463 1.00 83.88 95 LYS A N 1
ATOM 745 C CA . LYS A 1 95 ? -14.755 4.761 10.269 1.00 83.88 95 LYS A CA 1
ATOM 746 C C . LYS A 1 95 ? -15.303 3.357 10.526 1.00 83.88 95 LYS A C 1
ATOM 748 O O . LYS A 1 95 ? -16.439 3.080 10.158 1.00 83.88 95 LYS A O 1
ATOM 753 N N . ALA A 1 96 ? -14.526 2.511 11.203 1.00 87.19 96 ALA A N 1
ATOM 754 C CA . ALA A 1 96 ? -14.955 1.177 11.593 1.00 87.19 96 ALA A CA 1
ATOM 755 C C . ALA A 1 96 ? -16.131 1.214 12.574 1.00 87.19 96 ALA A C 1
ATOM 757 O O . ALA A 1 96 ? -17.104 0.518 12.339 1.00 87.19 96 ALA A O 1
ATOM 758 N N . SER A 1 97 ? -16.078 2.025 13.634 1.00 85.75 97 SER A N 1
ATOM 759 C CA . SER A 1 97 ? -17.129 2.097 14.662 1.00 85.75 97 SER A CA 1
ATOM 760 C C . SER A 1 97 ? -18.451 2.681 14.162 1.00 85.75 97 SER A C 1
ATOM 762 O O . SER A 1 97 ? -19.477 2.498 14.802 1.00 85.75 97 SER A O 1
ATOM 764 N N . CYS A 1 98 ? -18.430 3.420 13.052 1.00 84.44 98 CYS A N 1
ATOM 765 C CA . CYS A 1 98 ? -19.631 4.002 12.457 1.00 84.44 98 CYS A CA 1
ATOM 766 C C . CYS A 1 98 ? -20.314 3.083 11.432 1.00 84.44 98 CYS A C 1
ATOM 768 O O . CYS A 1 98 ? -21.346 3.474 10.891 1.00 84.44 98 CYS A O 1
ATOM 770 N N . ASN A 1 99 ? -19.749 1.910 11.120 1.00 82.88 99 ASN A N 1
ATOM 771 C CA . ASN A 1 99 ? -20.355 0.970 10.179 1.00 82.88 99 ASN A CA 1
ATOM 772 C C . ASN A 1 99 ? -21.114 -0.159 10.894 1.00 82.88 99 ASN A C 1
ATOM 774 O O . ASN A 1 99 ? -20.805 -0.512 12.029 1.00 82.88 99 ASN A O 1
ATOM 778 N N . ASP A 1 100 ? -22.079 -0.770 10.200 1.00 82.31 100 ASP A N 1
ATOM 779 C CA . ASP A 1 100 ? -22.998 -1.781 10.758 1.00 82.31 100 ASP A CA 1
ATOM 780 C C . ASP A 1 100 ? -22.303 -3.037 11.318 1.00 82.31 100 ASP A C 1
ATOM 782 O O . ASP A 1 100 ? -22.921 -3.879 11.972 1.00 82.31 100 ASP A O 1
ATOM 786 N N . HIS A 1 101 ? -21.013 -3.211 11.033 1.00 86.75 101 HIS A N 1
ATOM 787 C CA . HIS A 1 101 ? -20.231 -4.382 11.419 1.00 86.75 101 HIS A CA 1
ATOM 788 C C . HIS A 1 101 ? -19.097 -4.058 12.394 1.00 86.75 101 HIS A C 1
ATOM 790 O O . HIS A 1 101 ? -18.322 -4.959 12.732 1.00 86.75 101 HIS A O 1
ATOM 796 N N . ASN A 1 102 ? -18.981 -2.798 12.823 1.00 88.94 102 ASN A N 1
ATOM 797 C CA . ASN A 1 102 ? -17.876 -2.263 13.613 1.00 88.94 102 ASN A CA 1
ATOM 798 C C . ASN A 1 102 ? -16.491 -2.689 13.093 1.00 88.94 102 ASN A C 1
ATOM 800 O O . ASN A 1 102 ? -15.573 -2.998 13.865 1.00 88.94 102 ASN A O 1
ATOM 804 N N . ARG A 1 103 ? -16.348 -2.809 11.769 1.00 90.00 103 ARG A N 1
ATOM 805 C CA . ARG A 1 103 ? -15.198 -3.460 11.140 1.00 90.00 103 ARG A CA 1
ATOM 806 C C . ARG A 1 103 ? -14.587 -2.602 10.057 1.00 90.00 103 ARG A C 1
ATOM 808 O O . ARG A 1 103 ? -15.208 -2.422 9.025 1.00 90.00 103 ARG A O 1
ATOM 815 N N . GLY A 1 104 ? -13.337 -2.202 10.243 1.00 90.81 104 GLY A N 1
ATOM 816 C CA . GLY A 1 104 ? -12.574 -1.478 9.235 1.00 90.81 104 GLY A CA 1
ATOM 817 C C . GLY A 1 104 ? -11.586 -2.367 8.494 1.00 90.81 104 GLY A C 1
ATOM 818 O O . GLY A 1 104 ? -11.015 -3.297 9.081 1.00 90.81 104 GLY A O 1
ATOM 819 N N . ARG A 1 105 ? -11.322 -2.062 7.222 1.00 92.19 105 ARG A N 1
ATOM 820 C CA . ARG A 1 105 ? -10.206 -2.675 6.490 1.00 92.19 105 ARG A CA 1
ATOM 821 C C . ARG A 1 105 ? -9.385 -1.652 5.729 1.00 92.19 105 ARG A C 1
ATOM 823 O O . ARG A 1 105 ? -9.905 -0.917 4.899 1.00 92.19 105 ARG A O 1
ATOM 830 N N . VAL A 1 106 ? -8.079 -1.680 5.965 1.00 91.56 106 VAL A N 1
ATOM 831 C CA . VAL A 1 106 ? -7.114 -0.792 5.320 1.00 91.56 106 VAL A CA 1
ATOM 832 C C . VAL A 1 106 ? -6.056 -1.596 4.579 1.00 91.56 106 VAL A C 1
ATOM 834 O O . VAL A 1 106 ? -5.639 -2.658 5.051 1.00 91.56 106 VAL A O 1
ATOM 837 N N . ILE A 1 107 ? -5.615 -1.086 3.431 1.00 92.50 107 ILE A N 1
ATOM 838 C CA . ILE A 1 107 ? -4.527 -1.670 2.651 1.00 92.50 107 ILE A CA 1
ATOM 839 C C . ILE A 1 107 ? -3.359 -0.700 2.481 1.00 92.50 107 ILE A C 1
ATOM 841 O O . ILE A 1 107 ? -3.559 0.496 2.308 1.00 92.50 107 ILE A O 1
ATOM 845 N N . THR A 1 108 ? -2.138 -1.225 2.496 1.00 89.38 108 THR A N 1
ATOM 846 C CA . THR A 1 108 ? -0.907 -0.465 2.251 1.00 89.38 108 THR A CA 1
ATOM 847 C C . THR A 1 108 ? -0.037 -1.211 1.257 1.00 89.38 108 THR A C 1
ATOM 849 O O . THR A 1 108 ? 0.141 -2.424 1.396 1.00 89.38 108 THR A O 1
ATOM 852 N N . ILE A 1 109 ? 0.556 -0.490 0.305 1.00 88.06 109 ILE A N 1
ATOM 853 C CA . ILE A 1 109 ? 1.595 -1.018 -0.586 1.00 88.06 109 ILE A CA 1
ATOM 854 C C . ILE A 1 109 ? 2.950 -0.467 -0.142 1.00 88.06 109 ILE A C 1
ATOM 856 O O . ILE A 1 109 ? 3.131 0.741 -0.015 1.00 88.06 109 ILE A O 1
ATOM 860 N N . ASP A 1 110 ? 3.904 -1.358 0.122 1.00 83.12 110 ASP A N 1
ATOM 861 C CA . ASP A 1 110 ? 5.255 -1.003 0.566 1.00 83.12 110 ASP A CA 1
ATOM 862 C C . ASP A 1 110 ? 6.318 -1.663 -0.318 1.00 83.12 110 ASP A C 1
ATOM 864 O O . ASP A 1 110 ? 6.247 -2.856 -0.620 1.00 83.12 110 ASP A O 1
ATOM 868 N N . THR A 1 111 ? 7.343 -0.898 -0.682 1.00 76.88 111 THR A N 1
ATOM 869 C CA . THR A 1 111 ? 8.504 -1.345 -1.470 1.00 76.88 111 THR A CA 1
ATOM 870 C C . THR A 1 111 ? 9.807 -1.307 -0.660 1.00 76.88 111 THR A C 1
ATOM 872 O O . THR A 1 111 ? 10.903 -1.363 -1.215 1.00 76.88 111 THR A O 1
ATOM 875 N N . ALA A 1 112 ? 9.745 -1.213 0.674 1.00 64.44 112 ALA A N 1
ATOM 876 C CA . ALA A 1 112 ? 10.942 -1.085 1.499 1.00 64.44 112 ALA A CA 1
ATOM 877 C C . ALA A 1 112 ? 11.910 -2.289 1.405 1.00 64.44 112 ALA A C 1
ATOM 879 O O . ALA A 1 112 ? 11.578 -3.429 1.767 1.00 64.44 112 ALA A O 1
ATOM 880 N N . ILE A 1 113 ? 13.172 -1.989 1.057 1.00 55.75 113 ILE A N 1
ATOM 881 C CA . ILE A 1 113 ? 14.294 -2.943 0.938 1.00 55.75 113 ILE A CA 1
ATOM 882 C C . ILE A 1 113 ? 14.474 -3.779 2.216 1.00 55.75 113 ILE A C 1
ATOM 884 O O . ILE A 1 113 ? 14.558 -5.004 2.170 1.00 55.75 113 ILE A O 1
ATOM 888 N N . THR A 1 114 ? 14.504 -3.144 3.388 1.00 48.81 114 THR A N 1
ATOM 8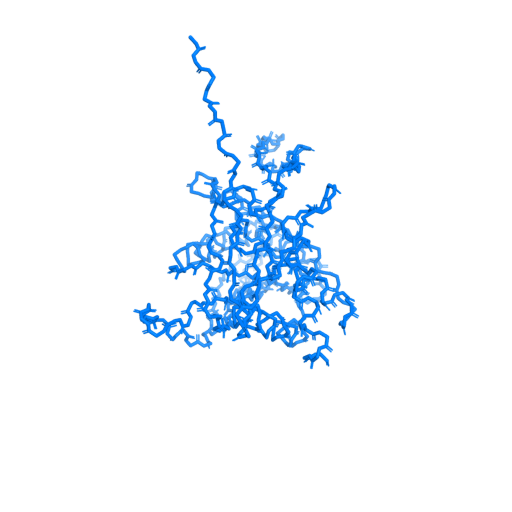89 C CA . THR A 1 114 ? 14.829 -3.806 4.668 1.00 48.81 114 THR A CA 1
ATOM 890 C C . THR A 1 114 ? 13.594 -4.234 5.470 1.00 48.81 114 THR A C 1
ATOM 892 O O . THR A 1 114 ? 13.699 -4.980 6.453 1.00 48.81 114 THR A O 1
ATOM 895 N N . GLY A 1 115 ? 12.406 -3.740 5.098 1.00 50.84 115 GLY A N 1
ATOM 896 C CA . GLY A 1 115 ? 11.167 -3.895 5.867 1.00 50.84 115 GLY A CA 1
ATOM 897 C C . GLY A 1 115 ? 11.266 -3.382 7.310 1.00 50.84 115 GLY A C 1
ATOM 898 O O . GLY A 1 115 ? 10.503 -3.825 8.168 1.00 50.84 115 GLY A O 1
ATOM 899 N N . SER A 1 116 ? 12.261 -2.545 7.636 1.00 54.56 116 SER A N 1
ATOM 900 C CA . SER A 1 116 ? 12.392 -1.938 8.966 1.00 54.56 116 SER A CA 1
ATOM 901 C C . SER A 1 116 ? 11.354 -0.834 9.162 1.00 54.56 116 SER A C 1
ATOM 903 O O . SER A 1 116 ? 10.751 -0.772 10.229 1.00 54.56 116 SER A O 1
ATOM 905 N N . SER A 1 117 ? 11.075 -0.046 8.119 1.00 62.75 117 SER A N 1
ATOM 906 C CA . SER A 1 117 ? 10.032 0.987 8.106 1.00 62.75 117 SER A CA 1
ATOM 907 C C . SER A 1 117 ? 8.636 0.397 8.276 1.00 62.75 117 SER A C 1
ATOM 909 O O . SER A 1 117 ? 7.920 0.835 9.167 1.00 62.75 117 SER A O 1
ATOM 911 N N . SER A 1 118 ? 8.264 -0.641 7.519 1.00 67.25 118 SER A N 1
ATOM 912 C CA . SER A 1 118 ? 6.961 -1.304 7.677 1.00 67.25 118 SER A CA 1
ATOM 913 C C . SER A 1 118 ? 6.829 -2.009 9.021 1.00 67.25 118 SER A C 1
ATOM 915 O O . SER A 1 118 ? 5.803 -1.874 9.673 1.00 67.25 118 SER A O 1
ATOM 917 N N . ARG A 1 119 ? 7.863 -2.707 9.513 1.00 70.31 119 ARG A N 1
ATOM 918 C CA . ARG A 1 119 ? 7.817 -3.304 10.865 1.00 70.31 119 ARG A CA 1
ATOM 919 C C . ARG A 1 119 ? 7.642 -2.258 11.961 1.00 70.31 119 ARG A C 1
ATOM 921 O O . ARG A 1 119 ? 6.903 -2.502 12.912 1.00 70.31 119 ARG A O 1
ATOM 928 N N . GLN A 1 120 ? 8.329 -1.126 11.840 1.00 72.56 120 GLN A N 1
ATOM 929 C CA . GLN A 1 120 ? 8.189 -0.022 12.777 1.00 72.56 120 GLN A CA 1
ATOM 930 C C . GLN A 1 120 ? 6.798 0.603 12.666 1.00 72.56 120 GLN A C 1
ATOM 932 O O . GLN A 1 120 ? 6.130 0.724 13.681 1.00 72.56 120 GLN A O 1
ATOM 937 N N . PHE A 1 121 ? 6.323 0.891 11.455 1.00 77.19 121 PHE A N 1
ATOM 938 C CA . PHE A 1 121 ? 4.970 1.381 11.202 1.00 77.19 121 PHE A CA 1
ATOM 939 C C . PHE A 1 121 ? 3.904 0.468 11.808 1.00 77.19 121 PHE A C 1
ATOM 941 O O . PHE A 1 121 ? 3.047 0.945 12.534 1.00 77.19 121 PHE A O 1
ATOM 948 N N . LEU A 1 122 ? 3.989 -0.846 11.590 1.00 79.44 122 LEU A N 1
ATOM 949 C CA . LEU A 1 122 ? 3.043 -1.815 12.148 1.00 79.44 122 LEU A CA 1
ATOM 950 C C . LEU A 1 122 ? 3.036 -1.816 13.681 1.00 79.44 122 LEU A C 1
ATOM 952 O O . LEU A 1 122 ? 1.978 -1.990 14.280 1.00 79.44 122 LEU A O 1
ATOM 956 N N . ARG A 1 123 ? 4.200 -1.625 14.319 1.00 81.00 123 ARG A N 1
ATOM 957 C CA . ARG A 1 123 ? 4.286 -1.479 15.779 1.00 81.00 123 ARG A CA 1
ATOM 958 C C . ARG A 1 123 ? 3.570 -0.210 16.231 1.00 81.00 123 ARG A C 1
ATOM 960 O O . ARG A 1 123 ? 2.697 -0.294 17.078 1.00 81.00 123 ARG A O 1
ATOM 967 N N . GLU A 1 124 ? 3.886 0.923 15.612 1.00 82.38 124 GLU A N 1
ATOM 968 C CA . GLU A 1 124 ? 3.235 2.199 15.929 1.00 82.38 124 GLU A CA 1
ATOM 969 C C . GLU A 1 124 ? 1.726 2.159 15.672 1.00 82.38 124 GLU A C 1
ATOM 971 O O . GLU A 1 124 ? 0.949 2.757 16.408 1.00 82.38 124 GLU A O 1
ATOM 976 N N . PHE A 1 125 ? 1.299 1.425 14.644 1.00 85.19 125 PHE A N 1
ATOM 977 C CA . PHE A 1 125 ? -0.107 1.259 14.301 1.00 85.19 125 PHE A CA 1
ATOM 978 C C . PHE A 1 125 ? -0.837 0.434 15.358 1.00 85.19 125 PHE A C 1
ATOM 980 O O . PHE A 1 125 ? -1.949 0.787 15.745 1.00 85.19 125 PHE A O 1
ATOM 987 N N . ASN A 1 126 ? -0.202 -0.633 15.854 1.00 86.88 126 ASN A N 1
ATOM 988 C CA . ASN A 1 126 ? -0.718 -1.426 16.966 1.00 86.88 126 ASN A CA 1
ATOM 989 C C . ASN A 1 126 ? -0.849 -0.582 18.240 1.00 86.88 126 ASN A C 1
ATOM 991 O O . ASN A 1 126 ? -1.918 -0.547 18.841 1.00 86.88 126 ASN A O 1
ATOM 995 N N . ASP A 1 127 ? 0.209 0.138 18.607 1.00 85.38 127 ASP A N 1
ATOM 996 C CA . ASP A 1 127 ? 0.228 0.970 19.814 1.00 85.38 127 ASP A CA 1
ATOM 997 C C . ASP A 1 127 ? -0.807 2.109 19.713 1.00 85.38 127 ASP A C 1
ATOM 999 O O . ASP A 1 127 ? -1.518 2.425 20.672 1.00 85.38 127 ASP A O 1
ATOM 1003 N N . GLY A 1 128 ? -0.946 2.695 18.519 1.00 85.62 128 GLY A N 1
ATOM 1004 C CA . GLY A 1 128 ? -1.986 3.666 18.194 1.00 85.62 128 GLY A CA 1
ATOM 1005 C C . GLY A 1 128 ? -3.393 3.084 18.326 1.00 85.62 128 GLY A C 1
ATOM 1006 O O . GLY A 1 128 ? -4.260 3.749 18.887 1.00 85.62 128 GLY A O 1
ATOM 1007 N N . PHE A 1 129 ? -3.612 1.845 17.876 1.00 88.94 129 PHE A N 1
ATOM 1008 C CA . PHE A 1 129 ? -4.907 1.165 17.962 1.00 88.94 129 PHE A CA 1
ATOM 1009 C C . PHE A 1 129 ? -5.321 0.945 19.409 1.00 88.94 129 PHE A C 1
ATOM 1011 O O . PHE A 1 129 ? -6.379 1.432 19.797 1.00 88.94 129 PHE A O 1
ATOM 1018 N N . GLU A 1 130 ? -4.463 0.312 20.212 1.00 86.75 130 GLU A N 1
ATOM 1019 C CA . GLU A 1 130 ? -4.701 0.084 21.645 1.00 86.75 130 GLU A CA 1
ATOM 1020 C C . GLU A 1 130 ? -4.991 1.406 22.371 1.00 86.75 130 GLU A C 1
ATOM 1022 O O . GLU A 1 130 ? -5.934 1.522 23.151 1.00 86.75 130 GLU A O 1
ATOM 1027 N N . THR A 1 131 ? -4.229 2.456 22.058 1.00 85.88 131 THR A N 1
ATOM 1028 C CA . THR A 1 131 ? -4.431 3.782 22.655 1.00 85.88 131 THR A CA 1
ATOM 1029 C C . THR A 1 131 ? -5.772 4.410 22.271 1.00 85.88 131 THR A C 1
ATOM 1031 O O . THR A 1 131 ? -6.369 5.115 23.085 1.00 85.88 131 THR A O 1
ATOM 1034 N N . VAL A 1 132 ? -6.215 4.243 21.023 1.00 86.81 132 VAL A N 1
ATOM 1035 C CA . VAL A 1 132 ? -7.464 4.838 20.532 1.00 86.81 132 VAL A CA 1
ATOM 1036 C C . VAL A 1 132 ? -8.663 4.088 21.098 1.00 86.81 132 VAL A C 1
ATOM 1038 O O . VAL A 1 132 ? -9.526 4.740 21.675 1.00 86.81 132 VAL A O 1
ATOM 1041 N N . VAL A 1 133 ? -8.701 2.754 21.007 1.00 86.81 133 VAL A N 1
ATOM 1042 C CA . VAL A 1 133 ? -9.863 1.963 21.462 1.00 86.81 133 VAL A CA 1
ATOM 1043 C C . VAL A 1 133 ? -10.092 2.047 22.972 1.00 86.81 133 VAL A C 1
ATOM 1045 O O . VAL A 1 133 ? -11.220 1.921 23.428 1.00 86.81 133 VAL A O 1
ATOM 1048 N N . ARG A 1 134 ? -9.045 2.357 23.749 1.00 84.50 134 ARG A N 1
ATOM 1049 C CA . ARG A 1 134 ? -9.133 2.608 25.199 1.00 84.50 134 ARG A CA 1
ATOM 1050 C C . ARG A 1 134 ? -9.720 3.956 25.596 1.00 84.50 134 ARG A C 1
ATOM 1052 O O . ARG A 1 134 ? -9.855 4.233 26.785 1.00 84.50 134 ARG A O 1
ATOM 1059 N N . ARG A 1 135 ? -10.040 4.825 24.640 1.00 81.88 135 ARG A N 1
ATOM 1060 C CA . ARG A 1 135 ? -10.750 6.073 24.932 1.00 81.88 135 ARG A CA 1
ATOM 1061 C C . ARG A 1 135 ? -12.218 5.766 25.222 1.00 81.88 135 ARG A C 1
ATOM 1063 O O . ARG A 1 135 ? -12.806 4.933 24.544 1.00 81.88 135 ARG A O 1
ATOM 1070 N N . ASN A 1 136 ? -12.817 6.513 26.151 1.00 63.62 136 ASN A N 1
ATOM 1071 C CA . ASN A 1 136 ? -14.221 6.349 26.561 1.00 63.62 136 ASN A CA 1
ATOM 1072 C C . ASN A 1 136 ? -15.227 6.353 25.390 1.00 63.62 136 ASN A C 1
ATOM 1074 O O . ASN A 1 136 ? -16.304 5.796 25.517 1.00 63.62 136 ASN A O 1
ATOM 1078 N N . GLU A 1 137 ? -14.890 6.970 24.252 1.00 77.25 137 GLU A N 1
ATOM 1079 C CA . GLU A 1 137 ? -15.736 6.985 23.046 1.00 77.25 137 GLU A CA 1
ATOM 1080 C C . GLU A 1 137 ? -15.936 5.587 22.429 1.00 77.25 137 GLU A C 1
ATOM 1082 O O . GLU A 1 137 ? -16.964 5.340 21.808 1.00 77.25 137 GLU A O 1
ATOM 1087 N N . TYR A 1 138 ? -14.979 4.668 22.605 1.00 78.69 138 TYR A N 1
ATOM 1088 C CA . TYR A 1 138 ? -15.012 3.332 21.997 1.00 78.69 138 TYR A CA 1
ATOM 1089 C C . TYR A 1 138 ? -15.071 2.197 23.021 1.00 78.69 138 TYR A C 1
ATOM 1091 O O . TYR A 1 138 ? -15.195 1.045 22.618 1.00 78.69 138 TYR A O 1
ATOM 1099 N N . SER A 1 139 ? -15.018 2.489 24.326 1.00 71.25 139 SER A N 1
ATOM 1100 C CA . SER A 1 139 ? -14.987 1.464 25.384 1.00 71.25 139 SER A CA 1
ATOM 1101 C C . SER A 1 139 ? -16.233 0.578 25.435 1.00 71.25 139 SER A C 1
ATOM 1103 O O . SER A 1 139 ? -16.189 -0.481 26.046 1.00 71.25 139 SER A O 1
ATOM 1105 N N . GLU A 1 140 ? -17.325 1.006 24.802 1.00 80.56 140 GLU A N 1
ATOM 1106 C CA . GLU A 1 140 ? -18.611 0.296 24.752 1.00 80.56 140 GLU A CA 1
ATOM 1107 C C . GLU A 1 140 ? -18.877 -0.355 23.379 1.00 80.56 140 GLU A C 1
ATOM 1109 O O . GLU A 1 140 ? -19.863 -1.068 23.209 1.00 80.56 140 GLU A O 1
ATOM 1114 N N . ILE A 1 141 ? -18.013 -0.128 22.378 1.00 83.44 141 ILE A N 1
ATOM 1115 C CA . ILE A 1 141 ? -18.237 -0.574 20.995 1.00 83.44 141 ILE A CA 1
ATOM 1116 C C . ILE A 1 141 ? -17.097 -1.508 20.564 1.00 83.44 141 ILE A C 1
ATOM 1118 O O . ILE A 1 141 ? -15.953 -1.066 20.436 1.00 83.44 141 ILE A O 1
ATOM 1122 N N . PRO A 1 142 ? -17.363 -2.795 20.272 1.00 87.94 142 PRO A N 1
ATOM 1123 C CA . PRO A 1 142 ? -16.317 -3.714 19.840 1.00 87.94 142 PRO A CA 1
ATOM 1124 C C . PRO A 1 142 ? -15.841 -3.361 18.428 1.00 87.94 142 PRO A C 1
ATOM 1126 O O . PRO A 1 142 ? -16.541 -3.605 17.451 1.00 87.94 142 PRO A O 1
ATOM 1129 N N . VAL A 1 143 ? -14.623 -2.830 18.308 1.00 91.12 143 VAL A N 1
ATOM 1130 C CA . VAL A 1 143 ? -14.026 -2.442 17.016 1.00 91.12 143 VAL A CA 1
ATOM 1131 C C . VAL A 1 143 ? -13.069 -3.514 16.495 1.00 91.12 143 VAL A C 1
ATOM 1133 O O . VAL A 1 143 ? -12.152 -3.948 17.197 1.00 91.12 143 VAL 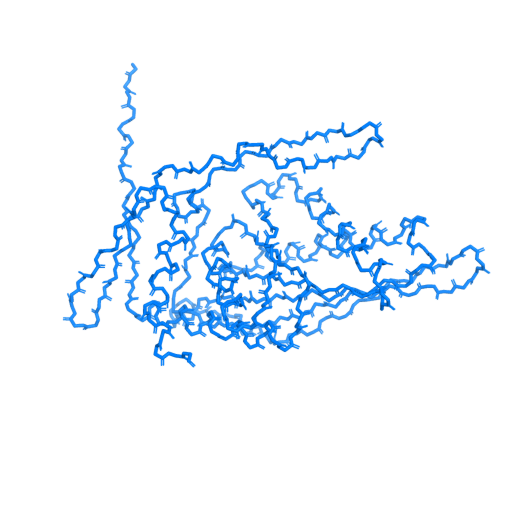A O 1
ATOM 1136 N N . SER A 1 144 ? -13.226 -3.905 15.227 1.00 92.25 144 SER A N 1
ATOM 1137 C CA . SER A 1 144 ? -12.310 -4.804 14.520 1.00 92.25 144 SER A CA 1
ATOM 1138 C C . SER A 1 144 ? -11.625 -4.107 13.345 1.00 92.25 144 SER A C 1
ATOM 1140 O O . SER A 1 144 ? -12.286 -3.736 12.388 1.00 92.25 144 SER A O 1
ATOM 1142 N N . LEU A 1 145 ? -10.296 -4.065 13.308 1.00 92.44 145 LEU A N 1
ATOM 1143 C CA . LEU A 1 145 ? -9.535 -3.596 12.146 1.00 92.44 145 LEU A CA 1
ATOM 1144 C C . LEU A 1 145 ? -8.742 -4.727 11.483 1.00 92.44 145 LEU A C 1
ATOM 1146 O O . LEU A 1 145 ? -8.024 -5.477 12.146 1.00 92.44 145 LEU A O 1
ATOM 1150 N N . ASP A 1 146 ? -8.843 -4.823 10.160 1.00 91.88 146 ASP A N 1
ATOM 1151 C CA . ASP A 1 146 ? -7.969 -5.637 9.316 1.00 91.88 146 ASP A CA 1
ATOM 1152 C C . ASP A 1 146 ? -6.970 -4.711 8.591 1.00 91.88 146 ASP A C 1
ATOM 1154 O O . ASP A 1 146 ? -7.354 -3.898 7.753 1.00 91.88 146 ASP A O 1
ATOM 1158 N N . TYR A 1 147 ? -5.680 -4.850 8.889 1.00 90.50 147 TYR A N 1
ATOM 1159 C CA . TYR A 1 147 ? -4.585 -4.177 8.193 1.00 90.50 147 TYR A CA 1
ATOM 1160 C C . TYR A 1 147 ? -3.938 -5.134 7.187 1.00 90.50 147 TYR A C 1
ATOM 1162 O O . TYR A 1 147 ? -3.349 -6.155 7.564 1.00 90.50 147 TYR A O 1
ATOM 1170 N N . VAL A 1 148 ? -4.027 -4.805 5.902 1.00 91.38 148 VAL A N 1
ATOM 1171 C CA . VAL A 1 148 ? -3.483 -5.595 4.795 1.00 91.38 148 VAL A CA 1
ATOM 1172 C C . VAL A 1 148 ? -2.231 -4.912 4.252 1.00 91.38 148 VAL A C 1
ATOM 1174 O O . VAL A 1 148 ? -2.287 -3.811 3.723 1.00 91.38 148 VAL A O 1
ATOM 1177 N N . LEU A 1 149 ? -1.083 -5.573 4.360 1.00 88.88 149 LEU A N 1
ATOM 1178 C CA . LEU A 1 149 ? 0.166 -5.121 3.758 1.00 88.88 149 LEU A CA 1
ATOM 1179 C C . LEU A 1 149 ? 0.435 -5.912 2.480 1.00 88.88 149 LEU A C 1
ATOM 1181 O O . LEU A 1 149 ? 0.636 -7.127 2.531 1.00 88.88 149 LEU A O 1
ATOM 1185 N N . ILE A 1 150 ? 0.504 -5.218 1.352 1.00 89.44 150 ILE A N 1
ATOM 1186 C CA . ILE A 1 150 ? 1.097 -5.727 0.121 1.00 89.44 150 ILE A CA 1
ATOM 1187 C C . ILE A 1 150 ? 2.543 -5.248 0.080 1.00 89.44 150 ILE A C 1
ATOM 1189 O O . ILE A 1 150 ? 2.824 -4.053 0.069 1.00 89.44 150 ILE A O 1
ATOM 1193 N N . ARG A 1 151 ? 3.480 -6.188 0.065 1.00 86.06 151 ARG A N 1
ATOM 1194 C CA . ARG A 1 151 ? 4.907 -5.899 0.060 1.00 86.06 151 ARG A CA 1
ATOM 1195 C C . ARG A 1 151 ? 5.542 -6.318 -1.252 1.00 86.06 151 ARG A C 1
ATOM 1197 O O . ARG A 1 151 ? 5.520 -7.498 -1.606 1.00 86.06 151 ARG A O 1
ATOM 1204 N N . PHE A 1 152 ? 6.191 -5.371 -1.912 1.00 85.88 152 PHE A N 1
ATOM 1205 C CA . PHE A 1 152 ? 7.091 -5.654 -3.018 1.00 85.88 152 PHE A CA 1
ATOM 1206 C C . PHE A 1 152 ? 8.499 -5.841 -2.445 1.00 85.88 152 PHE A C 1
ATOM 1208 O O . PHE A 1 152 ? 8.916 -5.112 -1.540 1.00 85.88 152 PHE A O 1
ATOM 1215 N N . TRP A 1 153 ? 9.231 -6.853 -2.909 1.00 80.38 153 TRP A N 1
ATOM 1216 C CA . TRP A 1 153 ? 10.570 -7.151 -2.392 1.00 80.38 153 TRP A CA 1
ATOM 1217 C C . TRP A 1 153 ? 11.551 -7.528 -3.499 1.00 80.38 153 TRP A C 1
ATOM 1219 O O . TRP A 1 153 ? 11.174 -8.150 -4.488 1.00 80.38 153 TRP A O 1
ATOM 1229 N N . ASP A 1 154 ? 12.816 -7.157 -3.297 1.00 77.06 154 ASP A N 1
ATOM 1230 C CA . ASP A 1 154 ? 13.916 -7.387 -4.237 1.00 77.06 154 ASP A CA 1
ATOM 1231 C C . ASP A 1 154 ? 14.227 -8.885 -4.359 1.00 77.06 154 ASP A C 1
ATOM 1233 O O . ASP A 1 154 ? 14.675 -9.519 -3.398 1.00 77.06 154 ASP A O 1
ATOM 1237 N N . LYS A 1 155 ? 13.969 -9.453 -5.539 1.00 74.75 155 LYS A N 1
ATOM 1238 C CA . LYS A 1 155 ? 14.167 -10.872 -5.844 1.00 74.75 155 LYS A CA 1
ATOM 1239 C C . LYS A 1 155 ? 15.506 -11.140 -6.547 1.00 74.75 155 LYS A C 1
ATOM 1241 O O . LYS A 1 155 ? 15.680 -12.244 -7.071 1.00 74.75 155 LYS A O 1
ATOM 1246 N N . ARG A 1 156 ? 16.454 -10.190 -6.593 1.00 69.19 156 ARG A N 1
ATOM 1247 C CA . ARG A 1 156 ? 17.745 -10.467 -7.238 1.00 69.19 156 ARG A CA 1
ATOM 1248 C C . ARG A 1 156 ? 18.476 -11.624 -6.539 1.00 69.19 156 ARG A C 1
ATOM 1250 O O . ARG A 1 156 ? 18.496 -11.681 -5.307 1.00 69.19 156 ARG A O 1
ATOM 1257 N N . PRO A 1 157 ? 19.088 -12.553 -7.298 1.00 58.34 157 PRO A N 1
ATOM 1258 C CA . PRO A 1 157 ? 19.782 -13.707 -6.722 1.00 58.34 157 PRO A CA 1
ATOM 1259 C C . PRO A 1 157 ? 20.988 -13.328 -5.848 1.00 58.34 157 PRO A C 1
ATOM 1261 O O . PRO A 1 157 ? 21.289 -14.027 -4.882 1.00 58.34 157 PRO A O 1
ATOM 1264 N N . ASP A 1 158 ? 21.675 -12.234 -6.190 1.00 58.72 158 ASP A N 1
ATOM 1265 C CA . ASP A 1 158 ? 22.897 -11.736 -5.547 1.00 58.72 158 ASP A CA 1
ATOM 1266 C C . ASP A 1 158 ? 22.607 -10.965 -4.250 1.00 58.72 158 ASP A C 1
ATOM 1268 O O . ASP A 1 158 ? 23.318 -11.103 -3.253 1.00 58.72 158 ASP A O 1
ATOM 1272 N N . ARG A 1 159 ? 21.501 -10.218 -4.213 1.00 55.06 159 ARG A N 1
ATOM 1273 C CA . ARG A 1 159 ? 20.950 -9.621 -2.996 1.00 55.06 159 ARG A CA 1
ATOM 1274 C C . ARG A 1 159 ? 20.095 -10.646 -2.282 1.00 55.06 159 ARG A C 1
ATOM 1276 O O . ARG A 1 159 ? 18.882 -10.496 -2.211 1.00 55.06 159 ARG A O 1
ATOM 1283 N N . GLY A 1 160 ? 20.735 -11.691 -1.754 1.00 46.09 160 GLY A N 1
ATOM 1284 C CA . GLY A 1 160 ? 20.077 -12.777 -1.033 1.00 46.09 160 GLY A CA 1
ATOM 1285 C C . GLY A 1 160 ? 19.017 -12.259 -0.060 1.00 46.09 160 GLY A C 1
ATOM 1286 O O . GLY A 1 160 ? 19.316 -11.901 1.081 1.00 46.09 160 GLY A O 1
ATOM 1287 N N . SER A 1 161 ? 17.761 -12.225 -0.507 1.00 47.28 161 SER A N 1
ATOM 1288 C CA . SER A 1 161 ? 16.638 -11.865 0.340 1.00 47.28 161 SER A CA 1
ATOM 1289 C C . SER A 1 161 ? 16.437 -13.032 1.286 1.00 47.28 161 SER A C 1
ATOM 1291 O O . SER A 1 161 ? 15.770 -14.025 0.993 1.00 47.28 161 SER A O 1
ATOM 1293 N N . LYS A 1 162 ? 17.048 -12.920 2.464 1.00 45.97 162 LYS A N 1
ATOM 1294 C CA . LYS A 1 162 ? 16.849 -13.858 3.575 1.00 45.97 162 LYS A CA 1
ATOM 1295 C C . LYS A 1 162 ? 15.407 -13.837 4.100 1.00 45.97 162 LYS A C 1
ATOM 1297 O O . LYS A 1 162 ? 15.062 -14.599 4.996 1.00 45.97 162 LYS A O 1
ATOM 1302 N N . THR A 1 163 ? 14.550 -12.989 3.543 1.00 44.56 163 THR A N 1
ATOM 1303 C CA . THR A 1 163 ? 13.151 -12.819 3.913 1.00 44.56 163 THR A CA 1
ATOM 1304 C C . THR A 1 163 ? 12.223 -13.425 2.862 1.00 44.56 163 THR A C 1
ATOM 1306 O O . THR A 1 163 ? 11.459 -12.717 2.213 1.00 44.56 163 THR A O 1
ATOM 1309 N N . LYS A 1 164 ? 12.191 -14.764 2.767 1.00 43.47 164 LYS A N 1
ATOM 1310 C CA . LYS A 1 164 ? 10.925 -15.452 2.450 1.00 43.47 164 LYS A CA 1
ATOM 1311 C C . LYS A 1 164 ? 9.979 -15.188 3.621 1.00 43.47 164 LYS A C 1
ATOM 1313 O O . LYS A 1 164 ? 9.926 -15.967 4.570 1.00 43.47 164 LYS A O 1
ATOM 1318 N N . ILE A 1 165 ? 9.301 -14.046 3.614 1.00 47.41 165 ILE A N 1
ATOM 1319 C CA . ILE A 1 165 ? 8.281 -13.764 4.620 1.00 47.41 165 ILE A CA 1
ATOM 1320 C C . ILE A 1 165 ? 7.063 -14.580 4.218 1.00 47.41 165 ILE A C 1
ATOM 1322 O O . ILE A 1 165 ? 6.499 -14.400 3.139 1.00 47.41 165 ILE A O 1
ATOM 1326 N N . LYS A 1 166 ? 6.715 -15.544 5.071 1.00 51.03 166 LYS A N 1
ATOM 1327 C CA . LYS A 1 166 ? 5.473 -16.297 4.945 1.00 51.03 166 LYS A CA 1
ATOM 1328 C C . LYS A 1 166 ? 4.306 -15.309 4.966 1.00 51.03 166 LYS A C 1
ATOM 1330 O O . LYS A 1 166 ? 4.396 -14.239 5.568 1.00 51.03 166 LYS A O 1
ATOM 1335 N N . SER A 1 167 ? 3.216 -15.653 4.290 1.00 54.44 167 SER A N 1
ATOM 1336 C CA . SER A 1 167 ? 1.935 -14.974 4.472 1.00 54.44 167 SER A CA 1
ATOM 1337 C C . SER A 1 167 ? 1.489 -15.174 5.924 1.00 54.44 167 SER A C 1
ATOM 1339 O O . SER A 1 167 ? 0.801 -16.140 6.247 1.00 54.44 167 SER A O 1
ATOM 1341 N N . ASP A 1 168 ? 1.956 -14.312 6.818 1.00 60.47 168 ASP A N 1
ATOM 1342 C CA . ASP A 1 168 ? 1.663 -14.415 8.238 1.00 60.47 168 ASP A CA 1
ATOM 1343 C C . ASP A 1 168 ? 0.441 -13.556 8.541 1.00 60.47 168 ASP A C 1
ATOM 1345 O O . ASP A 1 168 ? 0.469 -12.335 8.355 1.00 60.47 168 ASP A O 1
ATOM 1349 N N . VAL A 1 169 ? -0.623 -14.204 9.023 1.00 64.38 169 VAL A N 1
ATOM 1350 C CA . VAL A 1 169 ? -1.750 -13.518 9.651 1.00 64.38 169 VAL A CA 1
ATOM 1351 C C . VAL A 1 169 ? -1.463 -13.421 11.144 1.00 64.38 169 VAL A C 1
ATOM 1353 O O . VAL A 1 169 ? -1.408 -14.438 11.833 1.00 64.38 169 VAL A O 1
ATOM 1356 N N . LYS A 1 170 ? -1.285 -12.206 11.663 1.00 75.12 170 LYS A N 1
ATOM 1357 C CA . LYS A 1 170 ? -1.153 -11.967 13.108 1.00 75.12 170 LYS A CA 1
ATOM 1358 C C . LYS A 1 170 ? -2.428 -11.314 13.607 1.00 75.12 170 LYS A C 1
ATOM 1360 O O . LYS A 1 170 ? -2.783 -10.251 13.122 1.00 75.12 170 LYS A O 1
ATOM 1365 N N . THR A 1 171 ? -3.110 -11.941 14.560 1.00 75.81 171 THR A N 1
ATOM 1366 C CA . THR A 1 171 ? -4.299 -11.356 15.197 1.00 75.81 171 THR A CA 1
ATOM 1367 C C . THR A 1 171 ? -3.969 -10.991 16.639 1.00 75.81 171 THR A C 1
ATOM 1369 O O . THR A 1 171 ? -3.365 -11.786 17.359 1.00 75.81 171 THR A O 1
ATOM 1372 N N . ARG A 1 172 ? -4.351 -9.783 17.042 1.00 79.00 172 ARG A N 1
ATOM 1373 C CA . ARG A 1 172 ? -4.285 -9.255 18.402 1.00 79.00 172 ARG A CA 1
ATOM 1374 C C . ARG A 1 172 ? -5.695 -8.924 18.876 1.00 79.00 172 ARG A C 1
ATOM 1376 O O . ARG A 1 172 ? -6.549 -8.558 18.068 1.00 79.00 172 ARG A O 1
ATOM 1383 N N . TYR A 1 173 ? -5.901 -9.071 20.176 1.00 78.19 173 TYR A N 1
ATOM 1384 C CA . TYR A 1 173 ? -7.130 -8.707 20.864 1.00 78.19 173 TYR A CA 1
ATOM 1385 C C . TYR A 1 173 ? -6.765 -7.772 22.011 1.00 78.19 173 TYR A C 1
ATOM 1387 O O . TYR A 1 173 ? -5.768 -8.030 22.687 1.00 78.19 173 TYR A O 1
ATOM 1395 N N . ASP A 1 174 ? -7.554 -6.719 22.200 1.00 78.88 174 ASP A N 1
ATOM 1396 C CA . ASP A 1 174 ? -7.512 -5.872 23.393 1.00 78.88 174 ASP A CA 1
ATOM 1397 C C . ASP A 1 174 ? -8.897 -5.926 24.038 1.00 78.88 174 ASP A C 1
ATOM 1399 O O . ASP A 1 174 ? -9.907 -5.801 23.340 1.00 78.88 174 ASP A O 1
ATOM 1403 N N . SER A 1 175 ? -8.939 -6.181 25.341 1.00 75.00 175 SER A N 1
ATOM 1404 C CA . SER A 1 175 ? -10.179 -6.353 26.097 1.00 75.00 175 SER A CA 1
ATOM 1405 C C . SER A 1 175 ? -10.309 -5.226 27.108 1.00 75.00 175 SER A C 1
ATOM 1407 O O . SER A 1 175 ? -9.386 -4.982 27.886 1.00 75.00 175 SER A O 1
ATOM 1409 N N . ILE A 1 176 ? -11.459 -4.562 27.108 1.00 77.56 176 ILE A N 1
ATOM 1410 C CA . ILE A 1 176 ? -11.779 -3.452 28.004 1.00 77.56 176 ILE A CA 1
ATOM 1411 C C . ILE A 1 176 ? -13.074 -3.799 28.726 1.00 77.56 176 ILE A C 1
ATOM 1413 O O . ILE A 1 176 ? -13.984 -4.358 28.127 1.00 77.56 176 ILE A O 1
ATOM 1417 N N . THR A 1 177 ? -13.155 -3.495 30.016 1.00 78.25 177 THR A N 1
ATOM 1418 C CA . THR A 1 177 ? -14.420 -3.586 30.748 1.00 78.25 177 THR A CA 1
ATOM 1419 C C . THR A 1 177 ? -15.195 -2.292 30.544 1.00 78.25 177 THR A C 1
ATOM 1421 O O . THR A 1 177 ? -14.661 -1.216 30.819 1.00 78.25 177 THR A O 1
ATOM 1424 N N . ASP A 1 178 ? -16.421 -2.395 30.047 1.00 74.88 178 ASP A N 1
ATOM 1425 C CA . ASP A 1 178 ? -17.290 -1.242 29.850 1.00 74.88 178 ASP A CA 1
ATOM 1426 C C . ASP A 1 178 ? -17.877 -0.716 31.175 1.00 74.88 178 ASP A C 1
ATOM 1428 O O . ASP A 1 178 ? -17.619 -1.239 32.265 1.00 74.88 178 ASP A O 1
ATOM 1432 N N . VAL A 1 179 ? -18.687 0.342 31.092 1.00 74.50 179 VAL A N 1
ATOM 1433 C CA . VAL A 1 179 ? -19.334 0.965 32.259 1.00 74.50 179 VAL A CA 1
ATOM 1434 C C . VAL A 1 179 ? -20.349 0.056 32.963 1.00 74.50 179 VAL A C 1
ATOM 1436 O O . VAL A 1 179 ? -20.681 0.304 34.122 1.00 74.50 179 VAL A O 1
ATOM 1439 N N . SER A 1 180 ? -20.842 -0.983 32.285 1.00 76.75 180 SER A N 1
ATOM 1440 C CA . SER A 1 180 ? -21.779 -1.972 32.824 1.00 76.75 180 SER A CA 1
ATOM 1441 C C . SER A 1 180 ? -21.075 -3.162 33.490 1.00 76.75 180 SER A C 1
ATOM 1443 O O . SER A 1 180 ? -21.711 -3.933 34.211 1.00 76.75 180 SER A O 1
ATOM 1445 N N . GLY A 1 181 ? -19.754 -3.272 33.321 1.00 76.62 181 GLY A N 1
ATOM 1446 C CA . GLY A 1 181 ? -18.946 -4.379 33.822 1.00 76.62 181 GLY A CA 1
ATOM 1447 C C . GLY A 1 181 ? -18.764 -5.519 32.815 1.00 76.62 181 GLY A C 1
ATOM 1448 O O . GLY A 1 181 ? -18.168 -6.537 33.176 1.00 76.62 181 GLY A O 1
ATOM 1449 N N . GLU A 1 182 ? -19.242 -5.374 31.575 1.00 82.44 182 GLU A N 1
ATOM 1450 C CA . GLU A 1 182 ? -19.084 -6.374 30.517 1.00 82.44 182 GLU A CA 1
ATOM 1451 C C . GLU A 1 182 ? -17.750 -6.214 29.770 1.00 82.44 182 GLU A C 1
ATOM 1453 O O . GLU A 1 182 ? -17.181 -5.129 29.662 1.00 82.44 182 GLU A O 1
ATOM 1458 N N . GLU A 1 183 ? -17.201 -7.329 29.277 1.00 84.62 183 GLU A N 1
ATOM 1459 C CA . GLU A 1 183 ? -15.940 -7.339 28.530 1.00 84.62 183 GLU A CA 1
ATOM 1460 C C . GLU A 1 183 ? -16.188 -7.012 27.048 1.00 84.62 183 GLU A C 1
ATOM 1462 O O . GLU A 1 183 ? -16.696 -7.840 26.288 1.00 84.62 183 GLU A O 1
ATOM 1467 N N . VAL A 1 184 ? -15.744 -5.838 26.606 1.00 83.56 184 VAL A N 1
ATOM 1468 C CA . VAL A 1 184 ? -15.715 -5.426 25.200 1.00 83.56 184 VAL A CA 1
ATOM 1469 C C . VAL A 1 184 ? -14.382 -5.837 24.578 1.00 83.56 184 VAL A C 1
ATOM 1471 O O . VAL A 1 184 ? -13.306 -5.514 25.082 1.00 83.56 184 VAL A O 1
ATOM 1474 N N . ARG A 1 185 ? -14.442 -6.576 23.461 1.00 86.75 185 ARG A N 1
ATOM 1475 C CA . ARG A 1 185 ? -13.258 -7.103 22.763 1.00 86.75 185 ARG A CA 1
ATOM 1476 C C . ARG A 1 185 ? -13.011 -6.386 21.445 1.00 86.75 185 ARG A C 1
ATOM 1478 O O . ARG A 1 185 ? -13.753 -6.564 20.479 1.00 86.75 185 ARG A O 1
ATOM 1485 N N . HIS A 1 186 ? -11.898 -5.673 21.378 1.00 89.31 186 HIS A N 1
ATOM 1486 C CA . HIS A 1 186 ? -11.364 -5.092 20.155 1.00 89.31 186 HIS A CA 1
ATOM 1487 C C . HIS A 1 186 ? -10.429 -6.080 19.461 1.00 89.31 186 HIS A C 1
ATOM 1489 O O . HIS A 1 186 ? -9.755 -6.891 20.104 1.00 89.31 186 HIS A O 1
ATOM 1495 N N . ARG A 1 187 ? -10.360 -6.021 18.130 1.00 90.94 187 ARG A N 1
ATOM 1496 C CA . ARG A 1 187 ? -9.523 -6.924 17.331 1.00 90.94 187 ARG A CA 1
ATOM 1497 C C . ARG A 1 187 ? -8.705 -6.158 16.305 1.00 90.94 187 ARG A C 1
ATOM 1499 O O . ARG A 1 187 ? -9.259 -5.410 15.514 1.00 90.94 187 ARG A O 1
ATOM 1506 N N . LEU A 1 188 ? -7.412 -6.452 16.232 1.00 89.69 188 LEU A N 1
ATOM 1507 C CA . LEU A 1 188 ? -6.536 -5.990 15.159 1.00 89.69 188 LEU A CA 1
ATOM 1508 C C . LEU A 1 188 ? -5.901 -7.190 14.459 1.00 89.69 188 LEU A C 1
ATOM 1510 O O . LEU A 1 188 ? -5.248 -8.022 15.090 1.00 89.69 188 LEU A O 1
ATOM 1514 N N . ARG A 1 189 ? -6.088 -7.305 13.146 1.00 89.81 189 ARG A N 1
ATOM 1515 C CA . ARG A 1 189 ? -5.520 -8.383 12.333 1.00 89.81 189 ARG A CA 1
ATOM 1516 C C . ARG A 1 189 ? -4.598 -7.814 11.270 1.00 89.81 189 ARG A C 1
ATOM 1518 O O . ARG A 1 189 ? -5.017 -7.021 10.446 1.00 89.81 189 ARG A O 1
ATOM 1525 N N . PHE A 1 190 ? -3.373 -8.312 11.225 1.00 86.94 190 PHE A N 1
ATOM 1526 C CA . PHE A 1 190 ? -2.404 -8.017 10.181 1.00 86.94 190 PHE A CA 1
ATOM 1527 C C . PHE A 1 190 ? -2.356 -9.159 9.176 1.00 86.94 190 PHE A C 1
ATOM 1529 O O . PHE A 1 190 ? -2.198 -10.313 9.579 1.00 86.94 190 PHE A O 1
ATOM 1536 N N . LYS A 1 191 ? -2.450 -8.846 7.886 1.00 88.00 191 LYS A N 1
ATOM 1537 C CA . LYS A 1 191 ? -2.251 -9.785 6.778 1.00 88.00 191 LYS A CA 1
ATOM 1538 C C . LYS A 1 191 ? -1.127 -9.282 5.886 1.00 88.00 191 LYS A C 1
ATOM 1540 O O . LYS A 1 191 ? -1.088 -8.098 5.577 1.00 88.00 191 LYS A O 1
ATOM 1545 N N . ASN A 1 192 ? -0.248 -10.179 5.451 1.00 86.50 192 ASN A N 1
ATOM 1546 C CA . ASN A 1 192 ? 0.859 -9.838 4.560 1.00 86.50 192 ASN A CA 1
ATOM 1547 C C . ASN A 1 192 ? 0.771 -10.628 3.252 1.00 86.50 192 ASN A C 1
ATOM 1549 O O . ASN A 1 192 ? 0.725 -11.861 3.273 1.00 86.50 192 ASN A O 1
ATOM 1553 N N . TYR A 1 193 ? 0.827 -9.915 2.134 1.00 86.88 193 TYR A N 1
ATOM 1554 C CA . TYR A 1 193 ? 0.973 -10.444 0.782 1.00 86.88 193 TYR A CA 1
ATOM 1555 C C . TYR A 1 193 ? 2.327 -9.994 0.236 1.00 86.88 193 TYR A C 1
ATOM 1557 O O . TYR A 1 193 ? 2.682 -8.830 0.372 1.00 86.88 193 TYR A O 1
ATOM 1565 N N . ASN A 1 194 ? 3.115 -10.907 -0.335 1.00 84.44 194 ASN A N 1
ATOM 1566 C CA . ASN A 1 194 ? 4.479 -10.606 -0.777 1.00 84.44 194 ASN A CA 1
ATOM 1567 C C . ASN A 1 194 ? 4.634 -10.912 -2.268 1.00 84.44 194 ASN A C 1
ATOM 1569 O O . ASN A 1 194 ? 4.482 -12.064 -2.679 1.00 84.44 194 ASN A O 1
ATOM 1573 N N . PHE A 1 195 ? 5.016 -9.908 -3.053 1.00 86.25 195 PHE A N 1
ATOM 1574 C CA . PHE A 1 195 ? 5.284 -10.036 -4.483 1.00 86.25 195 PHE A CA 1
ATOM 1575 C C . PHE A 1 195 ? 6.746 -9.692 -4.765 1.00 86.25 195 PHE A C 1
ATOM 1577 O O . PHE A 1 195 ? 7.240 -8.635 -4.385 1.00 86.25 195 PHE A O 1
ATOM 1584 N N . GLY A 1 196 ? 7.474 -10.636 -5.360 1.00 84.12 196 GLY A N 1
ATOM 1585 C CA . GLY A 1 196 ? 8.874 -10.414 -5.711 1.00 84.12 196 GLY A CA 1
ATOM 1586 C C . GLY A 1 196 ? 8.969 -9.596 -6.991 1.00 84.12 196 GLY A C 1
ATOM 1587 O O . GLY A 1 196 ? 8.392 -10.008 -7.996 1.00 84.12 196 GLY A O 1
ATOM 1588 N N . VAL A 1 197 ? 9.718 -8.500 -6.950 1.00 84.75 197 VAL A N 1
ATOM 1589 C CA . VAL A 1 197 ? 10.083 -7.686 -8.117 1.00 84.75 197 VAL A CA 1
ATOM 1590 C C . VAL A 1 197 ? 11.569 -7.854 -8.406 1.00 84.75 197 VAL A C 1
ATOM 1592 O O . VAL A 1 197 ? 12.343 -8.203 -7.509 1.00 84.75 197 VAL A O 1
ATOM 1595 N N . ARG A 1 198 ? 11.977 -7.672 -9.664 1.00 81.25 198 ARG A N 1
ATOM 1596 C CA . ARG A 1 198 ? 13.356 -7.927 -10.081 1.00 81.25 198 ARG A CA 1
ATOM 1597 C C . ARG A 1 198 ? 14.319 -6.982 -9.388 1.00 81.25 198 ARG A C 1
ATOM 1599 O O . ARG A 1 198 ? 15.283 -7.468 -8.828 1.00 81.25 198 ARG A O 1
ATOM 1606 N N . SER A 1 199 ? 14.039 -5.690 -9.349 1.00 77.38 199 SER A N 1
ATOM 1607 C CA . SER A 1 199 ? 14.757 -4.725 -8.522 1.00 77.38 199 SER A CA 1
ATOM 1608 C C . SER A 1 199 ? 13.756 -3.824 -7.817 1.00 77.38 199 SER A C 1
ATOM 1610 O O . SER A 1 199 ? 12.645 -3.623 -8.295 1.00 77.38 199 SER A O 1
ATOM 1612 N N . LEU A 1 200 ? 14.112 -3.331 -6.632 1.00 75.31 200 LEU A N 1
ATOM 1613 C CA . LEU A 1 200 ? 13.290 -2.340 -5.952 1.00 75.31 200 LEU A CA 1
ATOM 1614 C C . LEU A 1 200 ? 13.643 -0.949 -6.463 1.00 75.31 200 LEU A C 1
ATOM 1616 O O . LEU A 1 200 ? 14.801 -0.542 -6.384 1.00 75.31 200 LEU A O 1
ATOM 1620 N N . ILE A 1 201 ? 12.616 -0.208 -6.865 1.00 70.75 201 ILE A N 1
ATOM 1621 C CA . ILE A 1 201 ? 12.604 1.250 -6.867 1.00 70.75 201 ILE A CA 1
ATOM 1622 C C . ILE A 1 201 ? 12.711 1.673 -5.408 1.00 70.75 201 ILE A C 1
ATOM 1624 O O . ILE A 1 201 ? 11.725 1.811 -4.680 1.00 70.75 201 ILE A O 1
ATOM 1628 N N . SER A 1 202 ? 13.942 1.778 -4.934 1.00 57.19 202 SER A N 1
ATOM 1629 C CA . SER A 1 202 ? 14.218 2.529 -3.730 1.00 57.19 202 SER A CA 1
ATOM 1630 C C . SER A 1 202 ? 14.236 3.990 -4.104 1.00 57.19 202 SER A C 1
ATOM 1632 O O . SER A 1 202 ? 14.901 4.324 -5.072 1.00 57.19 202 SER A O 1
ATOM 1634 N N . GLU A 1 203 ? 13.579 4.837 -3.318 1.00 54.56 203 GLU A N 1
ATOM 1635 C CA . GLU A 1 203 ? 14.265 5.959 -2.673 1.00 54.56 203 GLU A CA 1
ATOM 1636 C C . GLU A 1 203 ? 13.311 6.875 -1.896 1.00 54.56 203 GLU A C 1
ATOM 1638 O O . GLU A 1 203 ? 12.122 6.998 -2.191 1.00 54.56 203 GLU A O 1
ATOM 1643 N N . ASP A 1 204 ? 13.895 7.534 -0.893 1.00 49.19 204 ASP A N 1
ATOM 1644 C CA . ASP A 1 204 ? 13.468 8.819 -0.337 1.00 49.19 204 ASP A CA 1
ATOM 1645 C C . ASP A 1 204 ? 13.966 9.956 -1.269 1.00 49.19 204 ASP A C 1
ATOM 1647 O O . ASP A 1 204 ? 14.699 10.842 -0.837 1.00 49.19 204 ASP A O 1
ATOM 1651 N N . ASN A 1 205 ? 13.663 9.890 -2.572 1.00 51.88 205 ASN A N 1
ATOM 1652 C CA . ASN A 1 205 ? 14.115 10.869 -3.567 1.00 51.88 205 ASN A CA 1
ATOM 1653 C C . ASN A 1 205 ? 12.918 11.729 -4.005 1.00 51.88 205 ASN A C 1
ATOM 1655 O O . ASN A 1 205 ? 12.049 11.222 -4.716 1.00 51.88 205 ASN A O 1
ATOM 1659 N N . PRO A 1 206 ? 12.851 13.012 -3.599 1.00 51.38 206 PRO A N 1
ATOM 1660 C CA . PRO A 1 206 ? 11.722 13.900 -3.896 1.00 51.38 206 PRO A CA 1
ATOM 1661 C C . PRO A 1 206 ? 11.371 13.994 -5.389 1.00 51.38 206 PRO A C 1
ATOM 1663 O O . PRO A 1 206 ? 10.207 14.163 -5.741 1.00 51.38 206 PRO A O 1
ATOM 1666 N N . LEU A 1 207 ? 12.356 13.802 -6.271 1.00 53.69 207 LEU A N 1
ATOM 1667 C CA . LEU A 1 207 ? 12.206 13.854 -7.729 1.00 53.69 207 LEU A CA 1
ATOM 1668 C C . LEU A 1 207 ? 11.557 12.578 -8.289 1.00 53.69 207 LEU A C 1
ATOM 1670 O O . LEU A 1 207 ? 10.787 12.617 -9.247 1.00 53.69 207 LEU A O 1
ATOM 1674 N N . LEU A 1 208 ? 11.812 11.431 -7.649 1.00 54.00 208 LEU A N 1
ATOM 1675 C CA . LEU A 1 208 ? 11.113 10.175 -7.940 1.00 54.00 208 LEU A CA 1
ATOM 1676 C C . LEU A 1 208 ? 9.682 10.167 -7.386 1.00 54.00 208 LEU A C 1
ATOM 1678 O O . LEU A 1 208 ? 8.823 9.457 -7.901 1.00 54.00 208 LEU A O 1
ATOM 1682 N N . LEU A 1 209 ? 9.418 10.956 -6.344 1.00 53.41 209 LEU A N 1
ATOM 1683 C CA . LEU A 1 209 ? 8.092 11.092 -5.739 1.00 53.41 209 LEU A CA 1
ATOM 1684 C C . LEU A 1 209 ? 7.235 12.157 -6.441 1.00 53.41 209 LEU A C 1
ATOM 1686 O O . LEU A 1 209 ? 6.016 12.133 -6.289 1.00 53.41 209 LEU A O 1
ATOM 1690 N N . GLY A 1 210 ? 7.855 13.065 -7.209 1.00 52.03 210 GLY A N 1
ATOM 1691 C CA . GLY A 1 210 ? 7.198 14.170 -7.918 1.00 52.03 210 GLY A CA 1
ATOM 1692 C C . GLY A 1 210 ? 6.558 15.207 -6.993 1.00 52.03 210 GLY A C 1
ATOM 1693 O O . GLY A 1 210 ? 5.752 16.025 -7.435 1.00 52.03 210 GLY A O 1
ATOM 1694 N N . ILE A 1 211 ? 6.831 15.129 -5.689 1.00 53.47 211 ILE A N 1
ATOM 1695 C CA . ILE A 1 211 ? 6.119 15.898 -4.677 1.00 53.47 211 ILE A CA 1
ATOM 1696 C C . ILE A 1 211 ? 7.059 16.211 -3.505 1.00 53.47 211 ILE A C 1
ATOM 1698 O O . ILE A 1 211 ? 7.736 15.322 -2.981 1.00 53.47 211 ILE A O 1
ATOM 1702 N N . ASP A 1 212 ? 7.074 17.485 -3.109 1.00 49.53 212 ASP A N 1
ATOM 1703 C CA . ASP A 1 212 ? 7.727 17.995 -1.908 1.00 49.53 212 ASP A CA 1
ATOM 1704 C C . ASP A 1 212 ? 6.642 18.177 -0.849 1.00 49.53 212 ASP A C 1
ATOM 1706 O O . ASP A 1 212 ? 5.587 18.769 -1.099 1.00 49.53 212 ASP A O 1
ATOM 1710 N N . TYR A 1 213 ? 6.862 17.596 0.325 1.00 50.31 213 TYR A N 1
ATOM 1711 C CA . TYR A 1 213 ? 5.836 17.492 1.359 1.00 50.31 213 TYR A CA 1
ATOM 1712 C C . TYR A 1 213 ? 6.322 18.072 2.690 1.00 50.31 213 TYR A C 1
ATOM 1714 O O . TYR A 1 213 ? 6.607 17.310 3.622 1.00 50.31 213 TYR A O 1
ATOM 1722 N N . PRO A 1 214 ? 6.378 19.406 2.849 1.00 44.19 21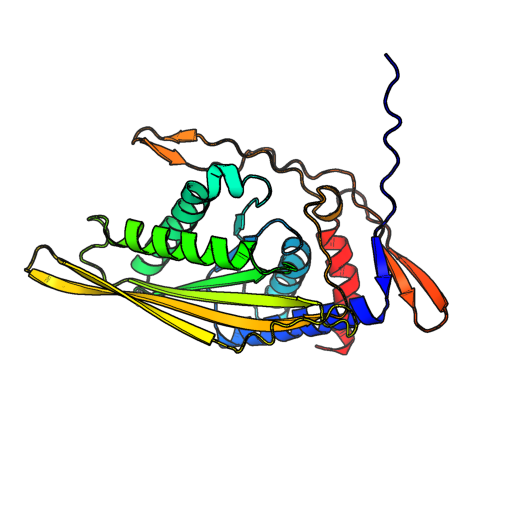4 PRO A N 1
ATOM 1723 C CA . PRO A 1 214 ? 6.478 20.001 4.172 1.00 44.19 214 PRO A CA 1
ATOM 1724 C C . PRO A 1 214 ? 5.139 19.817 4.906 1.00 44.19 214 PRO A C 1
ATOM 1726 O O . PRO A 1 214 ? 4.100 20.301 4.457 1.00 44.19 214 PRO A O 1
ATOM 1729 N N . TYR A 1 215 ? 5.138 19.115 6.042 1.00 45.94 215 TYR A N 1
ATOM 1730 C CA . TYR A 1 215 ? 3.966 19.040 6.923 1.00 45.94 215 TYR A CA 1
ATOM 1731 C C . TYR A 1 215 ? 3.974 20.183 7.940 1.00 45.94 215 TYR A C 1
ATOM 1733 O O . TYR A 1 215 ? 4.974 20.412 8.621 1.00 45.94 215 TYR A O 1
ATOM 1741 N N . THR A 1 216 ? 2.827 20.838 8.113 1.00 42.22 216 THR A N 1
ATOM 1742 C CA . THR A 1 216 ? 2.549 21.721 9.251 1.00 42.22 216 THR A CA 1
ATOM 1743 C C . THR A 1 216 ? 1.594 21.016 10.206 1.00 42.22 216 THR A C 1
ATOM 1745 O O . THR A 1 216 ? 0.540 20.521 9.817 1.00 42.22 216 THR A O 1
ATOM 1748 N N . PHE A 1 217 ? 1.985 20.934 11.476 1.00 44.53 217 PHE A N 1
ATOM 1749 C CA . PHE A 1 217 ? 1.156 20.371 12.535 1.00 44.53 217 PHE A CA 1
ATOM 1750 C C . PHE A 1 217 ? 0.500 21.520 13.286 1.00 44.53 217 PHE A C 1
ATOM 1752 O O . PHE A 1 217 ? 1.203 22.334 13.885 1.00 44.53 217 PHE A O 1
ATOM 1759 N N . GLU A 1 218 ? -0.828 21.570 13.290 1.00 44.91 218 GLU A N 1
ATOM 1760 C CA . GLU A 1 218 ? -1.557 22.541 14.097 1.00 44.91 218 GLU A CA 1
ATOM 1761 C C . GLU A 1 218 ? -2.098 21.870 15.353 1.00 44.91 218 GLU A C 1
ATOM 1763 O O . GLU A 1 218 ? -2.667 20.776 15.326 1.00 44.91 218 GLU A O 1
ATOM 1768 N N . LYS A 1 219 ? -1.901 22.522 16.496 1.00 35.56 219 LYS A N 1
ATOM 1769 C CA . LYS A 1 219 ? -2.494 22.088 17.755 1.00 35.56 219 LYS A CA 1
ATOM 1770 C C . LYS A 1 219 ? -3.912 22.656 17.812 1.00 35.56 219 LYS A C 1
ATOM 1772 O O . LYS A 1 219 ? -4.078 23.860 17.957 1.00 35.56 219 LYS A O 1
ATOM 1777 N N . GLY A 1 220 ? -4.912 21.794 17.681 1.00 43.97 220 GLY A N 1
ATOM 1778 C CA . GLY A 1 220 ? -6.321 22.145 17.817 1.00 43.97 220 GLY A CA 1
ATOM 1779 C C . GLY A 1 220 ? -6.678 22.618 19.221 1.00 43.97 220 GLY A C 1
ATOM 1780 O O . GLY A 1 220 ? -5.977 22.333 20.197 1.00 43.97 220 GLY A O 1
ATOM 1781 N N . GLU A 1 221 ? -7.814 23.305 19.317 1.00 38.09 221 GLU A N 1
ATOM 1782 C CA . GLU A 1 221 ? -8.302 23.976 20.531 1.00 38.09 221 GLU A CA 1
ATOM 1783 C C . GLU A 1 221 ? -8.485 23.023 21.727 1.00 38.09 221 GLU A C 1
ATOM 1785 O O . GLU A 1 221 ? -8.309 23.423 22.875 1.00 38.09 221 GLU A O 1
ATOM 1790 N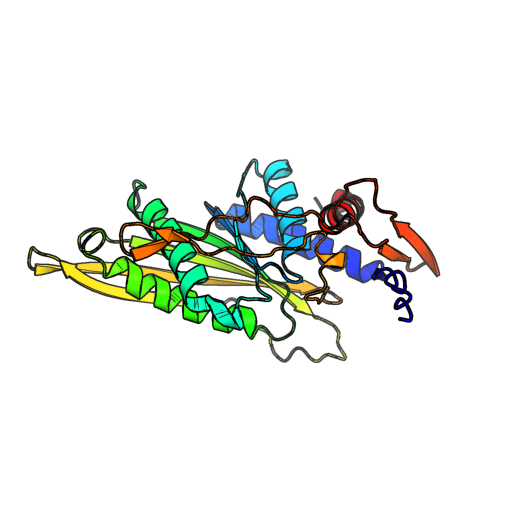 N . ASN A 1 222 ? -8.703 21.729 21.468 1.00 35.44 222 ASN A N 1
ATOM 1791 C CA . ASN A 1 222 ? -8.836 20.689 22.497 1.00 35.44 222 ASN A CA 1
ATOM 1792 C C . ASN A 1 222 ? -7.504 20.000 22.862 1.00 35.44 222 ASN A C 1
ATOM 1794 O O . ASN A 1 222 ? -7.493 18.945 23.495 1.00 35.44 222 ASN A O 1
ATOM 1798 N N . GLY A 1 223 ? -6.364 20.535 22.416 1.00 32.19 223 GLY A N 1
ATOM 1799 C CA . GLY A 1 223 ? -5.040 19.943 22.633 1.00 32.19 223 GLY A CA 1
ATOM 1800 C C . GLY A 1 223 ? -4.716 18.733 21.745 1.00 32.19 223 GLY A C 1
ATOM 1801 O O . GLY A 1 223 ? -3.612 18.194 21.846 1.00 32.19 223 GLY A O 1
ATOM 1802 N N . GLY A 1 224 ? -5.633 18.323 20.863 1.00 28.89 224 GLY A N 1
ATOM 1803 C CA . GLY A 1 224 ? -5.358 17.378 19.779 1.00 28.89 224 GLY A CA 1
ATOM 1804 C C . GLY A 1 224 ? -4.504 18.035 18.695 1.00 28.89 224 GLY A C 1
ATOM 1805 O O . GLY A 1 224 ? -4.710 19.197 18.381 1.00 28.89 224 GLY A O 1
ATOM 1806 N N . ILE A 1 225 ? -3.526 17.327 18.131 1.00 34.59 225 ILE A N 1
ATOM 1807 C CA . ILE A 1 225 ? -2.778 17.821 16.967 1.00 34.59 225 ILE A CA 1
ATOM 1808 C C . ILE A 1 225 ? -3.541 17.380 15.723 1.00 34.59 225 ILE A C 1
ATOM 1810 O O . ILE A 1 225 ? -3.677 16.181 15.476 1.00 34.59 225 ILE A O 1
ATOM 1814 N N . HIS A 1 226 ? -4.042 18.342 14.958 1.00 39.81 226 HIS A N 1
ATOM 1815 C CA . HIS A 1 226 ? -4.581 18.092 13.634 1.00 39.81 226 HIS A CA 1
ATOM 1816 C C . HIS A 1 226 ? -3.419 18.198 12.652 1.00 39.81 226 HIS A C 1
ATOM 1818 O O . HIS A 1 226 ? -2.802 19.251 12.489 1.00 39.81 226 HIS A O 1
ATOM 1824 N N . GLY A 1 227 ? -3.089 17.081 12.007 1.00 38.19 227 GLY A N 1
ATOM 1825 C CA . GLY A 1 227 ? -2.299 17.145 10.789 1.00 38.19 227 GLY A CA 1
ATOM 1826 C C . GLY A 1 227 ? -3.189 17.745 9.713 1.00 38.19 227 GLY A C 1
ATOM 1827 O O . GLY A 1 227 ? -3.981 17.020 9.116 1.00 38.19 227 GLY A O 1
ATOM 1828 N N . GLN A 1 228 ? -3.101 19.052 9.487 1.00 39.12 228 GLN A N 1
ATOM 1829 C CA . GLN A 1 228 ? -3.561 19.588 8.219 1.00 39.12 228 GLN A CA 1
ATOM 1830 C C . GLN A 1 228 ? -2.518 19.190 7.179 1.00 39.12 228 GLN A C 1
ATOM 1832 O O . GLN A 1 228 ? -1.319 19.406 7.365 1.00 39.12 228 GLN A O 1
ATOM 1837 N N . LYS A 1 229 ? -2.978 18.560 6.091 1.00 40.56 229 LYS A N 1
ATOM 1838 C CA . LYS A 1 229 ? -2.222 18.534 4.837 1.00 40.56 229 LYS A CA 1
ATOM 1839 C C . LYS A 1 229 ? -1.817 19.988 4.616 1.00 40.56 229 LYS A C 1
ATOM 1841 O O . LYS A 1 229 ? -2.717 20.825 4.556 1.00 40.56 229 LYS A O 1
ATOM 1846 N N . SER A 1 230 ? -0.522 20.315 4.608 1.00 39.47 230 SER A N 1
ATOM 1847 C CA . SER A 1 230 ? -0.168 21.684 4.245 1.00 39.47 230 SER A CA 1
ATOM 1848 C C . SER A 1 230 ? -0.815 21.915 2.880 1.00 39.47 230 SER A C 1
ATOM 1850 O O . SER A 1 230 ? -0.765 21.045 2.002 1.00 39.47 230 SER A O 1
ATOM 1852 N N . GLU A 1 231 ? -1.505 23.040 2.708 1.00 37.66 231 GLU A N 1
ATOM 1853 C CA . GLU A 1 231 ? -2.098 23.391 1.410 1.00 37.66 231 GLU A CA 1
ATOM 1854 C C . GLU A 1 231 ? -1.028 23.420 0.297 1.00 37.66 231 GLU A C 1
ATOM 1856 O O . GLU A 1 231 ? -1.336 23.376 -0.889 1.00 37.66 231 GLU A O 1
ATOM 1861 N N . TYR A 1 232 ? 0.246 23.379 0.691 1.00 37.91 232 TYR A N 1
ATOM 1862 C CA . TYR A 1 232 ? 1.432 23.236 -0.127 1.00 37.91 232 TYR A CA 1
ATOM 1863 C C . TYR A 1 232 ? 1.892 21.777 -0.195 1.00 37.91 232 TYR A C 1
ATOM 1865 O O . TYR A 1 232 ? 3.011 21.430 0.177 1.00 37.91 232 TYR A O 1
ATOM 1873 N N . THR A 1 233 ? 1.049 20.921 -0.773 1.00 42.38 233 THR A N 1
ATOM 1874 C CA . THR A 1 233 ? 1.599 19.827 -1.582 1.00 42.38 233 THR A CA 1
ATOM 1875 C C . THR A 1 233 ? 2.195 20.499 -2.815 1.00 42.38 233 THR A C 1
ATOM 1877 O O . THR A 1 233 ? 1.512 20.649 -3.825 1.00 42.38 233 THR A O 1
ATOM 1880 N N . GLN A 1 234 ? 3.410 21.042 -2.715 1.00 43.03 234 GLN A N 1
ATOM 1881 C CA . GLN A 1 234 ? 4.071 21.555 -3.906 1.00 43.03 234 GLN A CA 1
ATOM 1882 C C . GLN A 1 234 ? 4.440 20.325 -4.734 1.00 43.03 234 GLN A C 1
ATOM 1884 O O . GLN A 1 234 ? 5.337 19.562 -4.375 1.00 43.03 234 GLN A O 1
ATOM 1889 N N . GLN A 1 235 ? 3.691 20.091 -5.818 1.00 48.59 235 GLN A N 1
ATOM 1890 C CA . GLN A 1 235 ? 4.196 19.264 -6.908 1.00 48.59 235 GLN A CA 1
ATOM 1891 C C . GLN A 1 235 ? 5.585 19.803 -7.237 1.00 48.59 235 GLN A C 1
ATOM 1893 O O . GLN A 1 235 ? 5.745 20.990 -7.527 1.00 48.59 235 GLN A O 1
ATOM 1898 N N . VAL A 1 236 ? 6.596 18.950 -7.126 1.00 50.28 236 VAL A N 1
ATOM 1899 C CA . VAL A 1 236 ? 7.931 19.318 -7.583 1.00 50.28 236 VAL A CA 1
ATOM 1900 C C . VAL A 1 236 ? 7.822 19.297 -9.098 1.00 50.28 236 VAL A C 1
ATOM 1902 O O . VAL A 1 236 ? 7.544 18.247 -9.668 1.00 50.28 236 VAL A O 1
ATOM 1905 N N . GLU A 1 237 ? 8.030 20.438 -9.757 1.00 49.28 237 GLU A N 1
ATOM 1906 C CA . GLU A 1 237 ? 7.993 20.558 -11.230 1.00 49.28 237 GLU A CA 1
ATOM 1907 C C . GLU A 1 237 ? 9.035 19.672 -11.945 1.00 49.28 237 GLU A C 1
ATOM 1909 O O . GLU A 1 237 ? 9.095 19.627 -13.172 1.00 49.28 237 GLU A O 1
ATOM 1914 N N . VAL A 1 238 ? 9.881 18.969 -11.192 1.00 52.38 238 VAL A N 1
ATOM 1915 C CA . VAL A 1 238 ? 10.993 18.178 -11.702 1.00 52.38 238 VAL A CA 1
ATOM 1916 C C . VAL A 1 238 ? 10.632 16.699 -11.659 1.00 52.38 238 VAL A C 1
ATOM 1918 O O . VAL A 1 238 ? 10.995 15.964 -10.740 1.00 52.38 238 VAL A O 1
ATOM 1921 N N . SER A 1 239 ? 9.927 16.264 -12.694 1.00 63.28 239 SER A N 1
ATOM 1922 C CA . SER A 1 239 ? 9.850 14.848 -13.037 1.00 63.28 239 SER A CA 1
ATOM 1923 C C . SER A 1 239 ? 11.112 14.436 -13.778 1.00 63.28 239 SER A C 1
ATOM 1925 O O . SER A 1 239 ? 11.636 15.179 -14.612 1.00 63.28 239 SER A O 1
ATOM 1927 N N . VAL A 1 240 ? 11.617 13.247 -13.465 1.00 69.50 240 VAL A N 1
ATOM 1928 C CA . VAL A 1 240 ? 12.814 12.703 -14.110 1.00 69.50 240 VAL A CA 1
ATOM 1929 C C . VAL A 1 240 ? 12.414 11.740 -15.227 1.00 69.50 240 VAL A C 1
ATOM 1931 O O . VAL A 1 240 ? 11.468 10.969 -15.056 1.00 69.50 240 VAL A O 1
ATOM 1934 N N . PRO A 1 241 ? 13.106 11.753 -16.378 1.00 76.44 241 PRO A N 1
ATOM 1935 C CA . PRO A 1 241 ? 12.858 10.774 -17.425 1.00 76.44 241 PRO A CA 1
ATOM 1936 C C . PRO A 1 241 ? 13.184 9.360 -16.940 1.00 76.44 241 PRO A C 1
ATOM 1938 O O . PRO A 1 241 ? 14.133 9.153 -16.175 1.00 76.44 241 PRO A O 1
ATOM 1941 N N . ILE A 1 242 ? 12.413 8.387 -17.430 1.00 78.62 242 ILE A N 1
ATOM 1942 C CA . ILE A 1 242 ? 12.638 6.961 -17.181 1.00 78.62 242 ILE A CA 1
ATOM 1943 C C . ILE A 1 242 ? 13.167 6.329 -18.467 1.00 78.62 242 ILE A C 1
ATOM 1945 O O . ILE A 1 242 ? 12.514 6.350 -19.508 1.00 78.62 242 ILE A O 1
ATOM 1949 N N . THR A 1 243 ? 14.365 5.761 -18.404 1.00 82.88 243 THR A N 1
ATOM 1950 C CA . THR A 1 243 ? 14.967 4.996 -19.496 1.00 82.88 243 THR A CA 1
ATOM 1951 C C . THR A 1 243 ? 14.712 3.514 -19.269 1.00 82.88 243 THR A C 1
ATOM 1953 O O . THR A 1 243 ? 15.125 2.964 -18.251 1.00 82.88 243 THR A O 1
ATOM 1956 N N . VAL A 1 244 ? 14.053 2.863 -20.225 1.00 83.19 244 VAL A N 1
ATOM 1957 C CA . VAL A 1 244 ? 13.834 1.415 -20.232 1.00 83.19 244 VAL A CA 1
ATOM 1958 C C . VAL A 1 244 ? 14.819 0.762 -21.190 1.00 83.19 244 VAL A C 1
ATOM 1960 O O . VAL A 1 244 ? 14.728 0.960 -22.403 1.00 83.19 244 VAL A O 1
ATOM 1963 N N . SER A 1 245 ? 15.738 -0.033 -20.649 1.00 84.62 245 SER A N 1
ATOM 1964 C CA . SER A 1 245 ? 16.650 -0.866 -21.435 1.00 84.62 245 SER A CA 1
ATOM 1965 C C . SER A 1 245 ? 15.972 -2.177 -21.820 1.00 84.62 245 SER A C 1
ATOM 1967 O O . SER A 1 245 ? 15.619 -2.980 -20.952 1.00 84.62 245 SER A O 1
ATOM 1969 N N . ARG A 1 246 ? 15.775 -2.375 -23.125 1.00 84.00 246 ARG A N 1
ATOM 1970 C CA . ARG A 1 246 ? 15.089 -3.527 -23.722 1.00 84.00 246 ARG A CA 1
ATOM 1971 C C . ARG A 1 246 ? 16.045 -4.695 -23.948 1.00 84.00 246 ARG A C 1
ATOM 1973 O O . ARG A 1 246 ? 17.254 -4.510 -24.104 1.00 84.00 246 ARG A O 1
ATOM 1980 N N . ASN A 1 247 ? 15.500 -5.909 -24.002 1.00 83.12 247 ASN A N 1
ATOM 1981 C CA . ASN A 1 247 ? 16.294 -7.123 -24.220 1.00 83.12 247 ASN A CA 1
ATOM 1982 C C . ASN A 1 247 ? 16.963 -7.181 -25.605 1.00 83.12 247 ASN A C 1
ATOM 1984 O O . ASN A 1 247 ? 17.959 -7.882 -25.778 1.00 83.12 247 ASN A O 1
ATOM 1988 N N . ASP A 1 248 ? 16.445 -6.437 -26.584 1.00 84.25 248 ASP A N 1
ATOM 1989 C CA . ASP A 1 248 ? 17.026 -6.303 -27.925 1.00 84.25 248 ASP A CA 1
ATOM 1990 C C . ASP A 1 248 ? 18.207 -5.309 -27.989 1.00 84.25 248 ASP A C 1
ATOM 1992 O O . ASP A 1 248 ? 18.794 -5.108 -29.053 1.00 84.25 248 ASP A O 1
ATOM 1996 N N . GLY A 1 249 ? 18.575 -4.702 -26.854 1.00 79.50 249 GLY A N 1
ATOM 1997 C CA . GLY A 1 249 ? 19.657 -3.726 -26.739 1.00 79.50 249 GLY A CA 1
ATOM 1998 C C . GLY A 1 249 ? 19.251 -2.282 -27.044 1.00 79.50 249 GLY A C 1
ATOM 1999 O O . GLY A 1 249 ? 20.107 -1.396 -26.996 1.00 79.50 249 GLY A O 1
ATOM 2000 N N . THR A 1 250 ? 17.976 -2.020 -27.345 1.00 83.38 250 THR A N 1
ATOM 2001 C CA . THR A 1 250 ? 17.454 -0.660 -27.517 1.00 83.38 250 THR A CA 1
ATOM 2002 C C . THR A 1 250 ? 17.119 -0.009 -26.173 1.00 83.38 250 THR A C 1
ATOM 2004 O O . THR A 1 250 ? 16.922 -0.676 -25.155 1.00 83.38 250 THR A O 1
ATOM 2007 N N . ASN A 1 251 ? 17.065 1.324 -26.161 1.00 84.31 251 ASN A N 1
ATOM 2008 C CA . ASN A 1 251 ? 16.624 2.102 -25.008 1.00 84.31 251 ASN A CA 1
ATOM 2009 C C . ASN A 1 251 ? 15.412 2.943 -25.402 1.00 84.31 251 ASN A C 1
ATOM 2011 O O . ASN A 1 251 ? 15.504 3.772 -26.309 1.00 84.31 251 ASN A O 1
ATOM 2015 N N . ASN A 1 252 ? 14.312 2.778 -24.673 1.00 84.44 252 ASN A N 1
ATOM 2016 C CA . ASN A 1 252 ? 13.149 3.649 -24.787 1.00 84.44 252 ASN A CA 1
ATOM 2017 C C . ASN A 1 252 ? 13.201 4.678 -23.662 1.00 84.44 252 ASN A C 1
ATOM 2019 O O . ASN A 1 252 ? 13.259 4.310 -22.491 1.00 84.44 252 ASN A O 1
ATOM 2023 N N . VAL A 1 253 ? 13.180 5.962 -24.009 1.00 83.88 253 VAL A N 1
ATOM 2024 C CA . VAL A 1 253 ? 13.196 7.047 -23.022 1.00 83.88 253 VAL A CA 1
ATOM 2025 C C . VAL A 1 253 ? 11.798 7.635 -22.905 1.00 83.88 253 VAL A C 1
ATOM 2027 O O . VAL A 1 253 ? 11.271 8.198 -23.863 1.00 83.88 253 VAL A O 1
ATOM 2030 N N . TYR A 1 254 ? 11.224 7.523 -21.716 1.00 81.50 254 TYR A N 1
ATOM 2031 C CA . TYR A 1 254 ? 9.925 8.069 -21.363 1.00 81.50 254 TYR A CA 1
ATOM 2032 C C . TYR A 1 254 ? 10.151 9.440 -20.735 1.00 81.50 254 TYR A C 1
ATOM 2034 O O . TYR A 1 254 ? 10.760 9.563 -19.671 1.00 81.50 254 TYR A O 1
ATOM 2042 N N . GLN A 1 255 ? 9.727 10.476 -21.455 1.00 81.19 255 GLN A N 1
ATOM 2043 C CA . GLN A 1 255 ? 9.879 11.866 -21.042 1.00 81.19 255 GLN A CA 1
ATOM 2044 C C . GLN A 1 255 ? 8.623 12.314 -20.290 1.00 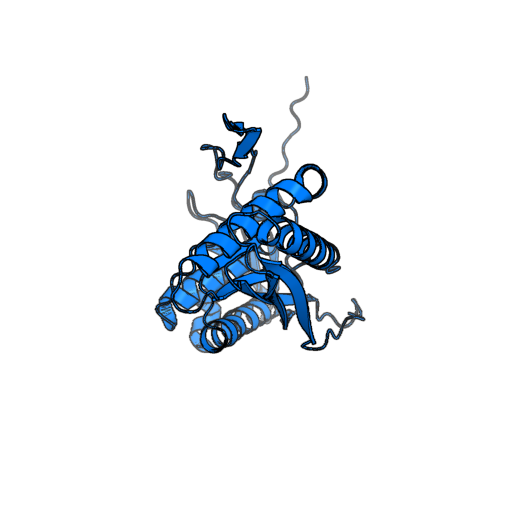81.19 255 GLN A C 1
ATOM 2046 O O . GLN A 1 255 ? 7.523 12.121 -20.815 1.00 81.19 255 GLN A O 1
ATOM 2051 N N . PRO A 1 256 ? 8.758 12.932 -19.107 1.00 75.94 256 PRO A N 1
ATOM 2052 C CA . PRO A 1 256 ? 7.609 13.471 -18.404 1.00 75.94 256 PRO A CA 1
ATOM 2053 C C . PRO A 1 256 ? 6.995 14.632 -19.191 1.00 75.94 256 PRO A C 1
ATOM 2055 O O . PRO A 1 256 ? 7.694 15.504 -19.714 1.00 75.94 256 PRO A O 1
ATOM 2058 N N . LYS A 1 257 ? 5.666 14.655 -19.260 1.00 79.19 257 LYS A N 1
ATOM 2059 C CA . LYS A 1 257 ? 4.894 15.796 -19.763 1.00 79.19 257 LYS A CA 1
ATOM 2060 C C . LYS A 1 257 ? 4.879 16.915 -18.715 1.00 79.19 257 LYS A C 1
ATOM 2062 O O . LYS A 1 257 ? 5.126 16.685 -17.532 1.00 79.19 257 LYS A O 1
ATOM 2067 N N . LEU A 1 258 ? 4.547 18.135 -19.143 1.00 68.19 258 LEU A N 1
ATOM 2068 C CA . LEU A 1 258 ? 4.359 19.268 -18.231 1.00 68.19 258 LEU A CA 1
ATOM 2069 C C . LEU A 1 258 ? 3.348 18.889 -17.131 1.00 68.19 258 LEU A C 1
ATOM 2071 O O . LEU A 1 258 ? 2.247 18.443 -17.450 1.00 68.19 258 LEU A O 1
ATOM 2075 N N . ASN A 1 259 ? 3.723 19.071 -15.861 1.00 65.88 259 ASN A N 1
ATOM 2076 C CA . ASN A 1 259 ? 2.928 18.739 -14.665 1.00 65.88 259 ASN A CA 1
ATOM 2077 C C . ASN A 1 259 ? 2.607 17.244 -14.449 1.00 65.88 259 ASN A C 1
ATOM 2079 O O . ASN A 1 259 ? 1.796 16.918 -13.583 1.00 65.88 259 ASN A O 1
ATOM 2083 N N . GLN A 1 260 ? 3.213 16.328 -15.209 1.00 70.75 260 GLN A N 1
ATOM 2084 C CA . GLN A 1 260 ? 3.077 14.888 -14.976 1.00 70.75 260 GLN A CA 1
ATOM 2085 C C . GLN A 1 260 ? 4.031 14.467 -13.863 1.00 70.75 260 GLN A C 1
ATOM 2087 O O . GLN A 1 260 ? 5.220 14.745 -13.983 1.00 70.75 260 GLN A O 1
ATOM 2092 N N . SER A 1 261 ? 3.560 13.779 -12.819 1.00 68.94 261 SER A N 1
ATOM 2093 C CA . SER A 1 261 ? 4.452 13.271 -11.769 1.00 68.94 261 SER A CA 1
ATOM 2094 C C . SER A 1 261 ? 5.229 12.034 -12.238 1.00 68.94 261 SER A C 1
ATOM 2096 O O . SER A 1 261 ? 4.785 11.300 -13.122 1.00 68.94 261 SER A O 1
ATOM 2098 N N . THR A 1 262 ? 6.367 11.733 -11.607 1.00 68.12 262 THR A N 1
ATOM 2099 C CA . THR A 1 262 ? 7.095 10.472 -11.853 1.00 68.12 262 THR A CA 1
ATOM 2100 C C . THR A 1 262 ? 6.224 9.236 -11.567 1.00 68.12 262 THR A C 1
ATOM 2102 O O . THR A 1 262 ? 6.367 8.219 -12.240 1.00 68.12 262 THR A O 1
ATOM 2105 N N . GLY A 1 263 ? 5.273 9.323 -10.625 1.00 70.56 263 GLY A N 1
ATOM 2106 C CA . GLY A 1 263 ? 4.280 8.269 -10.384 1.00 70.56 263 GLY A CA 1
ATOM 2107 C C . GLY A 1 263 ? 3.335 8.053 -11.572 1.00 70.56 263 GLY A C 1
ATOM 2108 O O . GLY A 1 263 ? 3.061 6.909 -11.924 1.00 70.56 263 GLY A O 1
ATOM 2109 N N . ASP A 1 264 ? 2.905 9.129 -12.234 1.00 75.19 264 ASP A N 1
ATOM 2110 C CA . ASP A 1 264 ? 2.053 9.060 -13.431 1.00 75.19 264 ASP A CA 1
ATOM 2111 C C . ASP A 1 264 ? 2.828 8.548 -14.651 1.00 75.19 264 ASP A C 1
ATOM 2113 O O . ASP A 1 264 ? 2.298 7.788 -15.456 1.00 75.19 264 ASP A O 1
ATOM 2117 N N . LEU A 1 265 ? 4.101 8.932 -14.788 1.00 78.81 265 LEU 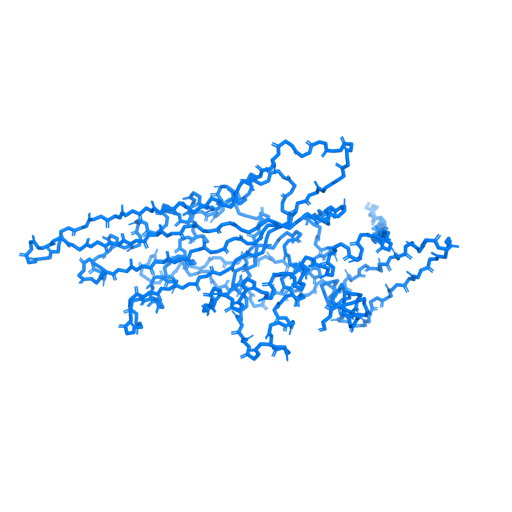A N 1
ATOM 2118 C CA . LEU A 1 265 ? 4.975 8.400 -15.837 1.00 78.81 265 LEU A CA 1
ATOM 2119 C C . LEU A 1 265 ? 5.237 6.899 -15.631 1.00 78.81 265 LEU A C 1
ATOM 2121 O O . LEU A 1 265 ? 5.246 6.120 -16.582 1.00 78.81 265 LEU A O 1
ATOM 2125 N N . PHE A 1 266 ? 5.404 6.482 -14.373 1.00 78.31 266 PHE A N 1
ATOM 2126 C CA . PHE A 1 266 ? 5.506 5.075 -14.004 1.00 78.31 266 PHE A CA 1
ATOM 2127 C C . PHE A 1 266 ? 4.201 4.314 -14.271 1.00 78.31 266 PHE A C 1
ATOM 2129 O O . PHE A 1 266 ? 4.239 3.175 -14.725 1.00 78.31 266 PHE A O 1
ATOM 2136 N N . LEU A 1 267 ? 3.045 4.940 -14.050 1.00 80.31 267 LEU A N 1
ATOM 2137 C CA . LEU A 1 267 ? 1.752 4.380 -14.432 1.00 80.31 267 LEU A CA 1
ATOM 2138 C C . LEU A 1 267 ? 1.647 4.159 -15.939 1.00 80.31 267 LEU A C 1
ATOM 2140 O O . LEU A 1 267 ? 1.288 3.057 -16.333 1.00 80.31 267 LEU A O 1
ATOM 2144 N N . GLU A 1 268 ? 1.984 5.149 -16.769 1.00 82.50 268 GLU A N 1
ATOM 2145 C CA . GLU A 1 268 ? 1.972 4.988 -18.233 1.00 82.50 268 GLU A CA 1
ATOM 2146 C C . GLU A 1 268 ? 2.832 3.786 -18.659 1.00 82.50 268 GLU A C 1
ATOM 2148 O O . GLU A 1 268 ? 2.365 2.912 -19.386 1.00 82.50 268 GLU A O 1
ATOM 2153 N N . LEU A 1 269 ? 4.046 3.685 -18.110 1.00 84.00 269 LEU A N 1
ATOM 2154 C CA . LEU A 1 269 ? 4.959 2.562 -18.333 1.00 84.00 269 LEU A CA 1
ATOM 2155 C C . LEU A 1 269 ? 4.363 1.200 -17.971 1.00 84.00 269 LEU A C 1
ATOM 2157 O O . LEU A 1 269 ? 4.480 0.244 -18.737 1.00 84.00 269 LEU A O 1
ATOM 2161 N N . ILE A 1 270 ? 3.767 1.100 -16.783 1.00 83.50 270 ILE A N 1
ATOM 2162 C CA . ILE A 1 270 ? 3.209 -0.159 -16.295 1.00 83.50 270 ILE A CA 1
ATOM 2163 C C . ILE A 1 270 ? 1.924 -0.510 -17.040 1.00 83.50 270 ILE A C 1
ATOM 2165 O O . ILE A 1 270 ? 1.713 -1.684 -17.321 1.00 83.50 270 ILE A O 1
ATOM 2169 N N . LEU A 1 271 ? 1.081 0.460 -17.397 1.00 79.25 271 LEU A N 1
ATOM 2170 C CA . LEU A 1 271 ? -0.126 0.213 -18.188 1.00 79.25 271 LEU A CA 1
ATOM 2171 C C . LEU A 1 271 ? 0.207 -0.275 -19.599 1.00 79.25 271 LEU A C 1
ATOM 2173 O O . LEU A 1 271 ? -0.441 -1.209 -20.071 1.00 79.25 271 LEU A O 1
ATOM 2177 N N . ASP A 1 272 ? 1.221 0.305 -20.246 1.00 79.81 272 ASP A N 1
ATOM 2178 C CA . ASP A 1 272 ? 1.670 -0.127 -21.573 1.00 79.81 272 ASP A CA 1
ATOM 2179 C C . ASP A 1 272 ? 2.090 -1.608 -21.581 1.00 79.81 272 ASP A C 1
ATOM 2181 O O . ASP A 1 272 ? 1.764 -2.328 -22.522 1.00 79.81 272 ASP A O 1
ATOM 2185 N N . ASP A 1 273 ? 2.750 -2.081 -20.520 1.00 79.06 273 ASP A N 1
ATOM 2186 C CA . ASP A 1 273 ? 3.155 -3.486 -20.357 1.00 79.06 273 ASP A CA 1
ATOM 2187 C C . ASP A 1 273 ? 2.014 -4.383 -19.824 1.00 79.06 273 ASP A C 1
ATOM 2189 O O . ASP A 1 273 ? 1.867 -5.537 -20.224 1.00 79.06 273 ASP A O 1
ATOM 2193 N N . SER A 1 274 ? 1.158 -3.859 -18.940 1.00 69.69 274 SER A N 1
ATOM 2194 C CA . SER A 1 274 ? 0.105 -4.634 -18.261 1.00 69.69 274 SER A CA 1
ATOM 2195 C C . SER A 1 274 ? -1.114 -4.919 -19.132 1.00 69.69 274 SER A C 1
ATOM 2197 O O . SER A 1 274 ? -1.868 -5.830 -18.803 1.00 69.69 274 SER A O 1
ATOM 2199 N N . ARG A 1 275 ? -1.323 -4.191 -20.236 1.00 66.31 275 ARG A N 1
ATOM 2200 C CA . ARG A 1 275 ? -2.426 -4.462 -21.181 1.00 66.31 275 ARG A CA 1
ATOM 2201 C C . ARG A 1 275 ? -2.397 -5.872 -21.772 1.00 66.31 275 ARG A C 1
ATOM 2203 O O . ARG A 1 275 ? -3.432 -6.354 -22.209 1.00 66.31 275 ARG A O 1
ATOM 2210 N N . GLU A 1 276 ? -1.239 -6.527 -21.784 1.00 59.91 276 GLU A N 1
ATOM 2211 C CA . GLU A 1 276 ? -1.113 -7.929 -22.202 1.00 59.91 276 GLU A CA 1
ATOM 2212 C C . GLU A 1 276 ? -1.334 -8.929 -21.049 1.00 59.91 276 GLU A C 1
ATOM 2214 O O . GLU A 1 276 ? -1.439 -10.133 -21.282 1.00 59.91 276 GLU A O 1
ATOM 2219 N N . LEU A 1 277 ? -1.374 -8.449 -19.801 1.00 57.34 277 LEU A N 1
ATOM 2220 C CA . LEU A 1 277 ? -1.420 -9.256 -18.575 1.00 57.34 277 LEU A CA 1
ATOM 2221 C C . LEU A 1 277 ? -2.784 -9.263 -17.869 1.00 57.34 277 LEU A C 1
ATOM 2223 O O . LEU A 1 277 ? -2.997 -10.131 -17.017 1.00 57.34 277 LEU A O 1
ATOM 2227 N N . ILE A 1 278 ? -3.646 -8.288 -18.169 1.00 57.28 278 ILE A N 1
ATOM 2228 C CA . ILE A 1 278 ? -5.021 -8.147 -17.660 1.00 57.28 278 ILE A CA 1
ATOM 2229 C C . ILE A 1 278 ? -5.986 -8.779 -18.661 1.00 57.28 278 ILE A C 1
ATOM 2231 O O . ILE A 1 278 ? -6.827 -9.592 -18.216 1.00 57.28 278 ILE A O 1
#

pLDDT: mean 72.86, std 17.58, range [27.58, 95.12]

Foldseek 3Di:
DDPPPPDQDDFAEDAPQLLLLLLVLLVVVLVVCVVQVAQAEEAELWLQQLSVLQNQVCCCVPVVDHRPYDYDYDVCCVVCVLQRLLVVLLVQQVVLQPDPNLEHEYEYEEADAVCPSVVVSVVSNVVSNLVNCPDLVNLVPAHEYEYEYEYEYAPAPVSPPPDPPPQDKDKDWDWHQHPVRDIRIYIYIYTYHYRYGNGGPGDPDCQLSQWDFDWDWDQDPVRRIDGDRPPPRPRNQRHGWYWYQYPVRDIDIQDDDGSRGNSNSSSVSSCVSNVVVD

Radius of gyration: 20.37 Å; chains: 1; bounding box: 52×50×62 Å

Sequence (278 aa):
MERCKESIPEGMTMSEEDIHSYSSACVKSLFVIDKEQPESMVCLLRGGYPPTVVVDTLAREFLDVDLNPMLIPTSDFLKNKHQLVRVLTDQLVRKASCNDHNRGRVITIDTAITGSSSRQFLREFNDGFETVVRRNEYSEIPVSLDYVLIRFWDKRPDRGSKTKIKSDVKTRYDSITDVSGEEVRHRLRFKNYNFGVRSLISEDNPLLLGIDYPYTFEKGENGGIHGQKSEYTQQVEVSVPITVSRNDGTNNVYQPKLNQSTGDLFLELILDDSRELI

Secondary structure (DSSP, 8-state):
-PPP--PPPPPEEEEHHHHHHHHHHHHHHHHHHHHH--SEEEEEETTTHHHHHHHHHHHHHHH-----PEEEESSSHHHHHHHHHHHHHHHHHHHHHTSTT-EEEEEEEE--SSSHHHHHHHHHHHHHHHHHHTSTTTTTS--EEEEEEEEEEE--SSS----------EEEEEEEE-TTS-EEEEEEEEEEEEEEESS------HHHHTEE---EEEE-TTS-EEEEPPS--EE-S-PPPEEEE-TTS-EEEEPPPTT--HHHHHHHHHHHHHTTT-